Protein AF-A0A4Y7TBS7-F1 (afdb_monomer_lite)

Foldseek 3Di:
DDPPPDPPPQDAQAEFADDPVLLVVVLVVLVVVLVVVVPPPPPDQQDQDADQWKWAWAQDPVRHIDIDIDGLVPDDLCSLQGQWIWHWHDDDQLDQAKIKIFIHGRSYTQFIEIEHNVNSNVQRPPPDDDDDHFGPSPNYPSVSSVNRSVSNVVSFYKYKDKDFAQDDDVDPPPPDDGRFIWIWIWTPDPVTDTDDTPPGTRDPDDDD

Organism: Coprinellus micaceus (NCBI:txid71717)

pLDDT: mean 72.1, std 17.64, range [32.09, 93.56]

Structure (mmCIF, N/CA/C/O backbone):
data_AF-A0A4Y7TBS7-F1
#
_entry.id   AF-A0A4Y7TBS7-F1
#
loop_
_atom_site.group_PDB
_atom_site.id
_atom_site.type_symbol
_atom_site.label_atom_id
_atom_site.label_alt_id
_atom_site.label_comp_id
_atom_site.label_asym_id
_atom_site.label_entity_id
_atom_site.label_seq_id
_atom_site.pdbx_PDB_ins_code
_atom_site.Cartn_x
_atom_site.Cartn_y
_atom_site.Cartn_z
_atom_site.occupancy
_atom_site.B_iso_or_equiv
_atom_site.auth_seq_id
_atom_site.auth_comp_id
_atom_site.auth_asym_id
_atom_site.auth_atom_id
_atom_site.pdbx_PDB_model_num
ATOM 1 N N . MET A 1 1 ? -25.725 -29.392 25.649 1.00 38.88 1 MET A N 1
ATOM 2 C CA . MET A 1 1 ? -26.343 -28.606 24.562 1.00 38.88 1 MET A CA 1
ATOM 3 C C . MET A 1 1 ? -25.373 -27.496 24.211 1.00 38.88 1 MET A C 1
ATOM 5 O O . MET A 1 1 ? -25.221 -26.578 25.002 1.00 38.88 1 MET A O 1
ATOM 9 N N . SER A 1 2 ? -24.635 -27.645 23.113 1.00 36.56 2 SER A N 1
ATOM 10 C CA . SER A 1 2 ? -23.663 -26.644 22.667 1.00 36.56 2 SER A CA 1
ATOM 11 C C . SER A 1 2 ? -24.407 -25.574 21.877 1.00 36.56 2 SER A C 1
ATOM 13 O O . SER A 1 2 ? -24.962 -25.862 20.818 1.00 36.56 2 SER A O 1
ATOM 15 N N . THR A 1 3 ? -24.474 -24.361 22.414 1.00 36.25 3 THR A N 1
ATOM 16 C CA . THR A 1 3 ? -24.991 -23.186 21.715 1.00 36.25 3 THR A CA 1
ATOM 17 C C . THR A 1 3 ? -24.059 -22.876 20.549 1.00 36.25 3 THR A C 1
ATOM 19 O O . THR A 1 3 ? -22.931 -22.428 20.736 1.00 36.25 3 THR A O 1
ATOM 22 N N . ILE A 1 4 ? -24.521 -23.160 19.331 1.00 41.84 4 ILE A N 1
ATOM 23 C CA . ILE A 1 4 ? -23.871 -22.702 18.105 1.00 41.84 4 ILE A CA 1
ATOM 24 C C . ILE A 1 4 ? -24.007 -21.180 18.112 1.00 41.84 4 ILE A C 1
ATOM 26 O O . ILE A 1 4 ? -25.114 -20.659 17.972 1.00 41.84 4 ILE A O 1
ATOM 30 N N . ALA A 1 5 ? -22.901 -20.474 18.351 1.00 39.84 5 ALA A N 1
ATOM 31 C CA . ALA A 1 5 ? -22.857 -19.025 18.232 1.00 39.84 5 ALA A CA 1
ATOM 32 C C . ALA A 1 5 ? -23.313 -18.654 16.815 1.00 39.84 5 ALA A C 1
ATOM 34 O O . ALA A 1 5 ? -22.707 -19.082 15.831 1.00 39.84 5 ALA A O 1
ATOM 35 N N . GLN A 1 6 ? -24.420 -17.917 16.709 1.00 35.97 6 GLN A N 1
ATOM 36 C CA . GLN A 1 6 ? -24.855 -17.376 15.428 1.00 35.97 6 GLN A CA 1
ATOM 37 C C . GLN A 1 6 ? -23.734 -16.477 14.888 1.00 35.97 6 GLN A C 1
ATOM 39 O O . GLN A 1 6 ? -23.228 -15.643 15.646 1.00 35.97 6 GLN A O 1
ATOM 44 N N . PRO A 1 7 ? -23.319 -16.631 13.617 1.00 45.12 7 PRO A N 1
ATOM 45 C CA . PRO A 1 7 ? -22.363 -15.713 13.018 1.00 45.12 7 PRO A CA 1
ATOM 46 C C . PRO A 1 7 ? -22.951 -14.303 13.099 1.00 45.12 7 PRO A C 1
ATOM 48 O O . PRO A 1 7 ? -24.068 -14.065 12.635 1.00 45.12 7 PRO A O 1
ATOM 51 N N . GLN A 1 8 ? -22.226 -13.391 13.752 1.00 47.31 8 GLN A N 1
ATOM 52 C CA . GLN A 1 8 ? -22.635 -11.994 13.845 1.00 47.31 8 GLN A CA 1
ATOM 53 C C . GLN A 1 8 ? -22.848 -11.430 12.432 1.00 47.31 8 GLN A C 1
ATOM 55 O O . GLN A 1 8 ? -22.081 -11.764 11.523 1.00 47.31 8 GLN A O 1
ATOM 60 N N . PRO A 1 9 ? -23.875 -10.587 12.225 1.00 43.34 9 PRO A N 1
ATOM 61 C CA . PRO A 1 9 ? -24.092 -9.941 10.942 1.00 43.34 9 PRO A CA 1
ATOM 62 C C . PRO A 1 9 ? -22.843 -9.137 10.574 1.00 43.34 9 PRO A C 1
ATOM 64 O O . PRO A 1 9 ? -22.436 -8.231 11.298 1.00 43.34 9 PRO A O 1
ATOM 67 N N . THR A 1 10 ? -22.213 -9.490 9.455 1.00 57.09 10 THR A N 1
ATOM 68 C CA . THR A 1 10 ? -21.084 -8.741 8.908 1.00 57.09 10 THR A CA 1
ATOM 69 C C . THR A 1 10 ? -21.582 -7.363 8.500 1.00 57.09 10 THR A C 1
ATOM 71 O O . THR A 1 10 ? -22.351 -7.248 7.541 1.00 57.09 10 THR A O 1
ATOM 74 N N . THR A 1 11 ? -21.164 -6.326 9.225 1.00 58.59 11 THR A N 1
ATOM 75 C CA . THR A 1 11 ? -21.363 -4.933 8.821 1.00 58.59 11 THR A CA 1
ATOM 76 C C . THR A 1 11 ? -20.915 -4.776 7.363 1.00 58.59 11 THR A C 1
ATOM 78 O O . THR A 1 11 ? -19.830 -5.253 7.013 1.00 58.59 11 THR A O 1
ATOM 81 N N . PRO A 1 12 ? -21.731 -4.173 6.481 1.00 63.41 12 PRO A N 1
ATOM 82 C CA . PRO A 1 12 ? -21.333 -3.978 5.095 1.00 63.41 12 PRO A CA 1
ATOM 83 C C . PRO A 1 12 ? -20.085 -3.095 5.042 1.00 63.41 12 PRO A C 1
ATOM 85 O O . PRO A 1 12 ? -20.053 -2.023 5.643 1.00 63.41 12 PRO A O 1
ATOM 88 N N . ILE A 1 13 ? -19.065 -3.547 4.310 1.00 68.94 13 ILE A N 1
ATOM 89 C CA . ILE A 1 13 ? -17.829 -2.786 4.123 1.00 68.94 13 ILE A CA 1
ATOM 90 C C . ILE A 1 13 ? -18.142 -1.562 3.262 1.00 68.94 13 ILE A C 1
ATOM 92 O O . ILE A 1 13 ? -18.526 -1.695 2.098 1.00 68.94 13 ILE A O 1
ATOM 96 N N . VAL A 1 14 ? -17.953 -0.368 3.821 1.00 80.44 14 VAL A N 1
ATOM 97 C CA . VAL A 1 14 ? -18.166 0.899 3.108 1.00 80.44 14 VAL A CA 1
ATOM 98 C C . VAL A 1 14 ? -16.820 1.482 2.692 1.00 80.44 14 VAL A C 1
ATOM 100 O O . VAL A 1 14 ? -15.924 1.637 3.518 1.00 80.44 14 VAL A O 1
ATOM 103 N N . GLN A 1 15 ? -16.678 1.837 1.414 1.00 84.75 15 GLN A N 1
ATOM 104 C CA . GLN A 1 15 ? -15.486 2.507 0.889 1.00 84.75 15 GLN A CA 1
ATOM 105 C C . GLN A 1 15 ? -15.769 3.997 0.712 1.00 84.75 15 GLN A C 1
ATOM 107 O O . GLN A 1 15 ? -16.497 4.383 -0.202 1.00 84.75 15 GLN A O 1
ATOM 112 N N . ARG A 1 16 ? -15.222 4.828 1.598 1.00 85.75 16 ARG A N 1
ATOM 113 C CA . ARG A 1 16 ? -15.331 6.293 1.539 1.00 85.75 16 ARG A CA 1
ATOM 114 C C . ARG A 1 16 ? -14.294 6.938 2.466 1.00 85.75 16 ARG A C 1
ATOM 116 O O . ARG A 1 16 ? -13.897 6.293 3.438 1.00 85.75 16 ARG A O 1
ATOM 123 N N . PRO A 1 17 ? -13.911 8.204 2.233 1.00 86.50 17 PRO A N 1
ATOM 124 C CA . PRO A 1 17 ? -13.039 8.930 3.152 1.00 86.50 17 PRO A CA 1
ATOM 125 C C . PRO A 1 17 ? -13.570 8.896 4.590 1.00 86.50 17 PRO A C 1
ATOM 127 O O . PRO A 1 17 ? -14.785 8.911 4.810 1.00 86.50 17 PRO A O 1
ATOM 130 N N . PHE A 1 18 ? -12.662 8.835 5.561 1.00 90.75 18 PHE A N 1
ATOM 131 C CA . PHE A 1 18 ? -13.015 8.937 6.976 1.00 90.75 18 PHE A CA 1
ATOM 132 C C . PHE A 1 18 ? -13.570 10.325 7.300 1.00 90.75 18 PHE A C 1
ATOM 134 O O . PHE A 1 18 ? -13.194 11.317 6.669 1.00 90.75 18 PHE A O 1
ATOM 141 N N . ASP A 1 19 ? -14.473 10.398 8.279 1.00 90.06 19 ASP A N 1
ATOM 142 C CA . ASP A 1 19 ? -14.888 11.694 8.812 1.00 90.06 19 ASP A CA 1
ATOM 143 C C . ASP A 1 19 ? -13.738 12.370 9.580 1.00 90.06 19 ASP A C 1
ATOM 145 O O . ASP A 1 19 ? -12.696 11.768 9.836 1.00 90.06 19 ASP A O 1
ATOM 149 N N . GLN A 1 20 ? -13.904 13.646 9.934 1.00 87.25 20 GLN A N 1
ATOM 150 C CA . GLN A 1 20 ? -12.834 14.428 10.555 1.00 87.25 20 GLN A CA 1
ATOM 151 C C . GLN A 1 20 ? -12.354 13.845 11.896 1.00 87.25 20 GLN A C 1
ATOM 153 O O . GLN A 1 20 ? -11.156 13.903 12.172 1.00 87.25 20 GLN A O 1
ATOM 158 N N . GLY A 1 21 ? -13.261 13.290 12.708 1.00 83.88 21 GLY A N 1
ATOM 159 C CA . GLY A 1 21 ? -12.927 12.730 14.019 1.00 83.88 21 GLY A CA 1
ATOM 160 C C . GLY A 1 21 ? -12.191 11.399 13.896 1.00 83.88 21 GLY A C 1
ATOM 161 O O . GLY A 1 21 ? -11.150 11.207 14.517 1.00 83.88 21 GLY A O 1
ATOM 162 N N . GLN A 1 22 ? -12.684 10.516 13.026 1.00 86.62 22 GLN A N 1
ATOM 163 C CA . GLN A 1 22 ? -12.032 9.249 12.695 1.00 86.62 22 GLN A CA 1
ATOM 164 C C . GLN A 1 22 ? -10.656 9.478 12.073 1.00 86.62 22 GLN A C 1
ATOM 166 O O . GLN A 1 22 ? -9.683 8.836 12.454 1.00 86.62 22 GLN A O 1
ATOM 171 N N . ARG A 1 23 ? -10.560 10.417 11.126 1.00 91.19 23 ARG A N 1
ATOM 172 C CA . ARG A 1 23 ? -9.323 10.692 10.395 1.00 91.19 23 ARG A CA 1
ATOM 173 C C . ARG A 1 23 ? -8.187 11.074 11.337 1.00 91.19 23 ARG A C 1
ATOM 175 O O . ARG A 1 23 ? -7.102 10.538 11.175 1.00 91.19 23 ARG A O 1
ATOM 182 N N . GLN A 1 24 ? -8.427 11.962 12.303 1.00 89.62 24 GLN A N 1
ATOM 183 C CA . GLN A 1 24 ? -7.375 12.413 13.216 1.00 89.62 24 GLN A CA 1
ATOM 184 C C . GLN A 1 24 ? -6.800 11.251 14.040 1.00 89.62 24 GLN A C 1
ATOM 186 O O . GLN A 1 24 ? -5.595 11.029 14.013 1.00 89.62 24 GLN A O 1
ATOM 191 N N . ALA A 1 25 ? -7.665 10.455 14.676 1.00 86.06 25 ALA A N 1
ATOM 192 C CA . ALA A 1 25 ? -7.242 9.304 15.475 1.00 86.06 25 ALA A CA 1
ATOM 193 C C . ALA A 1 25 ? -6.497 8.244 14.639 1.00 86.06 25 ALA A C 1
ATOM 195 O O . ALA A 1 25 ? -5.521 7.643 15.088 1.00 86.06 25 ALA A O 1
ATOM 196 N N . ILE A 1 26 ? -6.941 8.023 13.397 1.00 91.56 26 ILE A N 1
ATOM 197 C CA . ILE A 1 26 ? -6.297 7.084 12.473 1.00 91.56 26 ILE A CA 1
ATOM 198 C C . ILE A 1 26 ? -4.913 7.586 12.056 1.00 91.56 26 ILE A C 1
ATOM 200 O O . ILE A 1 26 ? -3.982 6.787 12.017 1.00 91.56 26 ILE A O 1
ATOM 204 N N . LEU A 1 27 ? -4.765 8.878 11.747 1.00 92.19 27 LEU A N 1
ATOM 205 C CA . LEU A 1 27 ? -3.473 9.459 11.373 1.00 92.19 27 LEU A CA 1
ATOM 206 C C . LEU A 1 27 ? -2.470 9.364 12.526 1.00 92.19 27 LEU A C 1
ATOM 208 O O . LEU A 1 27 ? -1.369 8.874 12.306 1.00 92.19 27 LEU A O 1
ATOM 212 N N . GLU A 1 28 ? -2.884 9.706 13.749 1.00 89.56 28 GLU A N 1
ATOM 213 C CA . GLU A 1 28 ? -2.055 9.562 14.956 1.00 89.56 28 GLU A CA 1
ATOM 214 C C . GLU A 1 28 ? -1.598 8.109 15.156 1.00 89.56 28 GLU A C 1
ATOM 216 O O . GLU A 1 28 ? -0.420 7.842 15.391 1.00 89.56 28 GLU A O 1
ATOM 221 N N . THR A 1 29 ? -2.509 7.149 14.973 1.00 87.69 29 THR A N 1
ATOM 222 C CA . THR A 1 29 ? -2.173 5.723 15.087 1.00 87.69 29 THR A CA 1
ATOM 223 C C . THR A 1 29 ? -1.212 5.271 13.980 1.00 87.69 29 THR A C 1
ATOM 225 O O . THR A 1 29 ? -0.295 4.491 14.231 1.00 87.69 29 THR A O 1
ATOM 228 N N . LEU A 1 30 ? -1.401 5.732 12.739 1.00 89.12 30 LEU A N 1
ATOM 229 C CA . LEU A 1 30 ? -0.513 5.403 11.619 1.00 89.12 30 LEU A CA 1
ATOM 230 C C . LEU A 1 30 ? 0.883 6.016 11.795 1.00 89.12 30 LEU A C 1
ATOM 232 O O . LEU A 1 30 ? 1.865 5.360 11.456 1.00 89.12 30 LEU A O 1
ATOM 236 N N . GLU A 1 31 ? 0.975 7.228 12.339 1.00 89.25 31 GLU A N 1
ATOM 237 C CA . GLU A 1 31 ? 2.240 7.883 12.679 1.00 89.25 31 GLU A CA 1
ATOM 238 C C . GLU A 1 31 ? 2.977 7.118 13.788 1.00 89.25 31 GLU A C 1
ATOM 240 O O . GLU A 1 31 ? 4.163 6.817 13.652 1.00 89.25 31 GLU A O 1
ATOM 245 N N . GLU A 1 32 ? 2.271 6.697 14.841 1.00 85.44 32 GLU A N 1
ATOM 246 C CA . GLU A 1 32 ? 2.850 5.853 15.891 1.00 85.44 32 GLU A CA 1
ATOM 247 C C . GLU A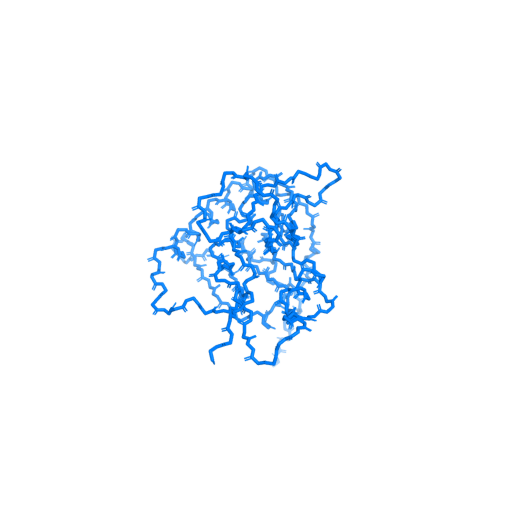 1 32 ? 3.355 4.510 15.336 1.00 85.44 32 GLU A C 1
ATOM 249 O O . GLU A 1 32 ? 4.468 4.080 15.650 1.00 85.44 32 GLU A O 1
ATOM 254 N N . LEU A 1 33 ? 2.572 3.854 14.472 1.00 82.50 33 LEU A N 1
ATOM 255 C CA . LEU A 1 33 ? 2.981 2.615 13.804 1.00 82.50 33 LEU A CA 1
ATOM 256 C C . LEU A 1 33 ? 4.224 2.817 12.934 1.00 82.50 33 LEU A C 1
ATOM 258 O O . LEU A 1 33 ? 5.137 1.992 12.983 1.00 82.50 33 LEU A O 1
ATOM 262 N N . HIS A 1 34 ? 4.267 3.899 12.155 1.00 84.38 34 HIS A N 1
ATOM 263 C CA . HIS A 1 34 ? 5.423 4.253 11.337 1.00 84.38 34 HIS A CA 1
ATOM 264 C C . HIS A 1 34 ? 6.676 4.422 12.207 1.00 84.38 34 HIS A C 1
ATOM 266 O O . HIS A 1 34 ? 7.697 3.791 11.938 1.00 84.38 34 HIS A O 1
ATOM 272 N N . ASN A 1 35 ? 6.577 5.185 13.298 1.00 83.12 35 ASN A N 1
ATOM 273 C CA . ASN A 1 35 ? 7.689 5.411 14.221 1.00 83.12 35 ASN A CA 1
ATOM 274 C C . ASN A 1 35 ? 8.184 4.103 14.854 1.00 83.12 35 ASN A C 1
ATOM 276 O O . ASN A 1 35 ? 9.383 3.834 14.840 1.00 83.12 35 ASN A O 1
ATOM 280 N N . ARG A 1 36 ? 7.277 3.229 15.315 1.00 77.81 36 ARG A N 1
ATOM 281 C CA . ARG A 1 36 ? 7.641 1.913 15.876 1.00 77.81 36 ARG A CA 1
ATOM 282 C C . ARG A 1 36 ? 8.369 1.019 14.863 1.00 77.81 36 ARG A C 1
ATOM 284 O O . ARG A 1 36 ? 9.314 0.319 15.234 1.00 77.81 36 ARG A O 1
ATOM 291 N N . LEU A 1 37 ? 7.946 1.021 13.596 1.00 74.19 37 LEU A N 1
ATOM 292 C CA . LEU A 1 37 ? 8.626 0.262 12.538 1.00 74.19 37 LEU A CA 1
ATOM 293 C C . LEU A 1 37 ? 10.006 0.841 12.205 1.00 74.19 37 LEU A C 1
ATOM 295 O O . LEU A 1 37 ? 10.929 0.072 11.952 1.00 74.19 37 LEU A O 1
ATOM 299 N N . CYS A 1 38 ? 10.161 2.165 12.254 1.00 73.12 38 CYS A N 1
ATOM 300 C CA . CYS A 1 38 ? 11.447 2.841 12.073 1.00 73.12 38 CYS A CA 1
ATOM 301 C C . CYS A 1 38 ? 12.422 2.594 13.237 1.00 73.12 38 CYS A C 1
ATOM 303 O O . CYS A 1 38 ? 13.621 2.438 13.013 1.00 73.12 38 CYS A O 1
ATOM 305 N N . GLU A 1 39 ? 11.925 2.558 14.477 1.00 69.31 39 GLU A N 1
ATOM 306 C CA . GLU A 1 39 ? 12.731 2.361 15.691 1.00 69.31 39 GLU A CA 1
ATOM 307 C C . GLU A 1 39 ? 13.167 0.911 15.899 1.00 69.31 39 GLU A C 1
ATOM 309 O O . GLU A 1 39 ? 14.209 0.662 16.508 1.00 69.31 39 GLU A O 1
ATOM 314 N N . THR A 1 40 ? 12.393 -0.054 15.399 1.00 60.12 40 THR A N 1
ATOM 315 C CA . THR A 1 40 ? 12.752 -1.470 15.479 1.00 60.12 40 THR A CA 1
ATOM 316 C C . THR A 1 40 ? 13.859 -1.740 14.458 1.00 60.12 40 THR A C 1
ATOM 318 O O . THR A 1 40 ? 13.571 -1.820 13.263 1.00 60.12 40 THR A O 1
ATOM 321 N N . PRO A 1 41 ? 15.134 -1.916 14.862 1.00 48.34 41 PRO A N 1
ATOM 322 C CA . PRO A 1 41 ? 16.200 -2.141 13.906 1.00 48.34 41 PRO A CA 1
ATOM 323 C C . PRO A 1 41 ? 15.970 -3.523 13.308 1.00 48.34 41 PRO A C 1
ATOM 325 O O . PRO A 1 41 ? 16.192 -4.545 13.965 1.00 48.34 41 PRO A O 1
ATOM 328 N N . THR A 1 42 ? 15.508 -3.582 12.063 1.00 47.50 42 THR A N 1
ATOM 329 C CA . THR A 1 42 ? 15.451 -4.829 11.307 1.00 47.50 42 THR A CA 1
ATOM 330 C C . THR A 1 42 ? 16.881 -5.347 11.148 1.00 47.50 42 THR A C 1
ATOM 332 O O . THR A 1 42 ? 17.596 -4.991 10.219 1.00 47.50 42 THR A O 1
ATOM 335 N N . GLN A 1 43 ? 17.324 -6.212 12.067 1.00 38.19 43 GLN A N 1
ATOM 336 C CA . GLN A 1 43 ? 18.622 -6.903 12.005 1.00 38.19 43 GLN A CA 1
ATOM 337 C C . GLN A 1 43 ? 18.754 -7.838 10.795 1.00 38.19 43 GLN A C 1
ATOM 339 O O . GLN A 1 43 ? 19.812 -8.419 10.565 1.00 38.19 43 GLN A O 1
ATOM 344 N N . SER A 1 44 ? 17.705 -8.008 9.995 1.00 36.19 44 SER A N 1
ATOM 345 C CA . SER A 1 44 ? 17.817 -8.689 8.720 1.00 36.19 44 SER A CA 1
ATOM 346 C C . SER A 1 44 ? 17.962 -7.672 7.606 1.00 36.19 44 SER A C 1
ATOM 348 O O . SER A 1 44 ? 17.068 -6.854 7.403 1.00 36.19 44 SER A O 1
ATOM 350 N N . THR A 1 45 ? 19.046 -7.817 6.848 1.00 37.72 45 THR A N 1
ATOM 351 C CA . THR A 1 45 ? 19.159 -7.475 5.424 1.00 37.72 45 THR A CA 1
ATOM 352 C C . THR A 1 45 ? 17.773 -7.340 4.783 1.00 37.72 45 THR A C 1
ATOM 354 O O . THR A 1 45 ? 16.999 -8.288 4.959 1.00 37.72 45 THR A O 1
ATOM 357 N N . PRO A 1 46 ? 17.442 -6.242 4.070 1.00 39.25 46 PRO A N 1
ATOM 358 C CA . PRO A 1 46 ? 16.111 -6.021 3.504 1.00 39.25 46 PRO A CA 1
ATOM 359 C C . PRO A 1 46 ? 15.619 -7.300 2.826 1.00 39.25 46 PRO A C 1
ATOM 361 O O . PRO A 1 46 ? 16.149 -7.750 1.802 1.00 39.25 46 PRO A O 1
ATOM 364 N N . LYS A 1 47 ? 14.673 -7.985 3.478 1.00 40.78 47 LYS A N 1
ATOM 365 C CA . LYS A 1 47 ? 14.150 -9.248 2.969 1.00 40.78 47 LYS A CA 1
ATOM 366 C C . LYS A 1 47 ? 13.200 -8.868 1.851 1.00 40.78 47 LYS A C 1
ATOM 368 O O . LYS A 1 47 ? 12.091 -8.438 2.120 1.00 40.78 47 LYS A O 1
ATOM 373 N N . LYS A 1 48 ? 13.677 -9.040 0.617 1.00 45.47 48 LYS A N 1
ATOM 374 C CA . LYS A 1 48 ? 13.015 -8.853 -0.688 1.00 45.47 48 LYS A CA 1
ATOM 375 C C . LYS A 1 48 ? 11.588 -9.422 -0.785 1.00 45.47 48 LYS A C 1
ATOM 377 O O . LYS A 1 48 ? 11.371 -10.404 -1.498 1.00 45.47 48 LYS A O 1
ATOM 382 N N . ARG A 1 49 ? 10.610 -8.885 -0.059 1.00 48.44 49 ARG A N 1
ATOM 383 C CA . ARG A 1 49 ? 9.211 -9.321 -0.108 1.00 48.44 49 ARG A CA 1
ATOM 384 C C . ARG A 1 49 ? 8.316 -8.140 0.224 1.00 48.44 49 ARG A C 1
ATOM 386 O O . ARG A 1 49 ? 8.544 -7.457 1.210 1.00 48.44 49 ARG A O 1
ATOM 393 N N . PHE A 1 50 ? 7.271 -7.966 -0.582 1.00 56.69 50 PHE A N 1
ATOM 394 C CA . PHE A 1 50 ? 6.126 -7.153 -0.188 1.00 56.69 50 PHE A CA 1
ATOM 395 C C . PHE A 1 50 ? 5.640 -7.574 1.209 1.00 56.69 50 PHE A C 1
ATOM 397 O O . PHE A 1 50 ? 5.725 -8.774 1.517 1.00 56.69 50 PHE A O 1
ATOM 404 N N . PRO A 1 51 ? 5.090 -6.639 2.007 1.00 61.56 51 PRO A N 1
ATOM 405 C CA . PRO A 1 51 ? 4.548 -6.930 3.329 1.00 61.56 51 PRO A CA 1
ATOM 406 C C . PRO A 1 51 ? 3.727 -8.222 3.314 1.00 61.56 51 PRO A C 1
ATOM 408 O O . PRO A 1 51 ? 2.789 -8.385 2.521 1.00 61.56 51 PRO A O 1
ATOM 411 N N . SER A 1 52 ? 4.120 -9.178 4.155 1.00 64.88 52 SER A N 1
ATOM 412 C CA . SER A 1 52 ? 3.536 -10.531 4.180 1.00 64.88 52 SER A CA 1
ATOM 413 C C . SER A 1 52 ? 2.564 -10.746 5.338 1.00 64.88 52 SER A C 1
ATOM 415 O O . SER A 1 52 ? 2.142 -11.875 5.606 1.00 64.88 52 SER A O 1
ATOM 417 N N . TYR A 1 53 ? 2.171 -9.659 5.995 1.00 70.12 53 TYR A N 1
ATOM 418 C CA . TYR A 1 53 ? 1.312 -9.666 7.164 1.00 70.12 53 TYR A CA 1
ATOM 419 C C . TYR A 1 53 ? 0.241 -8.572 7.091 1.00 70.12 53 TYR A C 1
ATOM 421 O O . TYR A 1 53 ? 0.343 -7.617 6.323 1.00 70.12 53 TYR A O 1
ATOM 429 N N . ASN A 1 54 ? -0.804 -8.754 7.890 1.00 82.12 54 ASN A N 1
ATOM 430 C CA . ASN A 1 54 ? -1.791 -7.740 8.225 1.00 82.12 54 ASN A CA 1
ATOM 431 C C . ASN A 1 54 ? -1.512 -7.238 9.644 1.00 82.12 54 ASN A C 1
ATOM 433 O O . ASN A 1 54 ? -1.105 -8.030 10.496 1.00 82.12 54 ASN A O 1
ATOM 437 N N . LEU A 1 55 ? -1.774 -5.961 9.895 1.00 84.31 55 LEU A N 1
ATOM 438 C CA . LEU A 1 55 ? -1.711 -5.331 11.207 1.00 84.31 55 LEU A CA 1
ATOM 439 C C . LEU A 1 55 ? -3.122 -5.036 11.715 1.00 84.31 55 LEU A C 1
ATOM 441 O O . LEU A 1 55 ? -3.978 -4.553 10.972 1.00 84.31 55 LEU A O 1
ATOM 445 N N . PHE A 1 56 ? -3.326 -5.299 12.996 1.00 86.00 56 PHE A N 1
ATOM 446 C CA . PHE A 1 56 ? -4.542 -5.013 13.741 1.00 86.00 56 PHE A CA 1
ATOM 447 C C . PHE A 1 56 ? -4.145 -4.137 14.911 1.00 86.00 56 PHE A C 1
ATOM 449 O O . PHE A 1 56 ? -3.195 -4.468 15.620 1.00 86.00 56 PHE A O 1
ATOM 456 N N . VAL A 1 57 ? -4.873 -3.051 15.117 1.00 84.94 57 VAL A N 1
ATOM 457 C CA . VAL A 1 57 ? -4.748 -2.242 16.322 1.00 84.94 57 VAL A CA 1
ATOM 458 C C . VAL A 1 57 ? -6.061 -2.312 17.067 1.00 84.94 57 VAL A C 1
ATOM 460 O O . VAL A 1 57 ? -7.131 -2.087 16.495 1.00 84.94 57 VAL A O 1
ATOM 463 N N . GLU A 1 58 ? -5.964 -2.650 18.341 1.00 84.44 58 GLU A N 1
ATOM 464 C CA . GLU A 1 58 ? -7.084 -2.723 19.266 1.00 84.44 58 GLU A CA 1
ATOM 465 C C . GLU A 1 58 ? -6.713 -2.025 20.576 1.00 84.44 58 GLU A C 1
ATOM 467 O O . GLU A 1 58 ? -5.528 -1.894 20.888 1.00 84.44 58 GLU A O 1
ATOM 472 N N . PRO A 1 59 ? -7.703 -1.550 21.347 1.00 78.94 59 PRO A N 1
ATOM 473 C CA . PRO A 1 59 ? -7.426 -1.002 22.660 1.00 78.94 59 PRO A CA 1
ATOM 474 C C . PRO A 1 59 ? -6.958 -2.116 23.599 1.00 78.94 59 PRO A C 1
ATOM 476 O O . PRO A 1 59 ? -7.576 -3.182 23.670 1.00 78.94 59 PRO A O 1
ATOM 479 N N . ASP A 1 60 ? -5.882 -1.863 24.335 1.00 82.88 60 ASP A N 1
ATOM 480 C CA . ASP A 1 60 ? -5.435 -2.753 25.400 1.00 82.88 60 ASP A CA 1
ATOM 481 C C . ASP A 1 60 ? -6.275 -2.565 26.683 1.00 82.88 60 ASP A C 1
ATOM 483 O O . ASP A 1 60 ? -7.111 -1.665 26.806 1.00 82.88 60 ASP A O 1
ATOM 487 N N . ALA A 1 61 ? -6.054 -3.432 27.674 1.00 79.44 61 ALA A N 1
ATOM 488 C CA . ALA A 1 61 ? -6.780 -3.389 28.946 1.00 79.44 61 ALA A CA 1
ATOM 489 C C . ALA A 1 61 ? -6.479 -2.141 29.808 1.00 79.44 61 ALA A C 1
ATOM 491 O O . ALA A 1 61 ? -7.219 -1.864 30.751 1.00 79.44 61 ALA A O 1
ATOM 492 N N . ALA A 1 62 ? -5.403 -1.409 29.512 1.00 80.38 62 ALA A N 1
ATOM 493 C CA . ALA A 1 62 ? -4.983 -0.190 30.196 1.00 80.38 62 ALA A CA 1
ATOM 494 C C . ALA A 1 62 ? -5.427 1.094 29.461 1.00 80.38 62 ALA A C 1
ATOM 496 O O . ALA A 1 62 ? -5.167 2.192 29.954 1.00 80.38 62 ALA A O 1
ATOM 497 N N . GLY A 1 63 ? -6.118 0.969 28.322 1.00 72.00 63 GLY A N 1
ATOM 498 C CA . GLY A 1 63 ? -6.544 2.093 27.485 1.00 72.00 63 GLY A CA 1
ATOM 499 C C . GLY A 1 63 ? -5.482 2.585 26.495 1.00 72.00 63 GLY A C 1
ATOM 500 O O . GLY A 1 63 ? -5.675 3.636 25.888 1.00 72.00 63 GLY A O 1
ATOM 501 N N . GLY A 1 64 ? -4.379 1.850 26.338 1.00 78.19 64 GLY A N 1
ATOM 502 C CA . GLY A 1 64 ? -3.392 2.027 25.275 1.00 78.19 64 GLY A CA 1
ATOM 503 C C . GLY A 1 64 ? -3.764 1.270 23.996 1.00 78.19 64 GLY A C 1
ATOM 504 O O . GLY A 1 64 ? -4.884 0.779 23.847 1.00 78.19 64 GLY A O 1
ATOM 505 N N . LEU A 1 65 ? -2.819 1.185 23.057 1.00 77.44 65 LEU A N 1
ATOM 506 C CA . LEU A 1 65 ? -2.986 0.503 21.771 1.00 77.44 65 LEU A CA 1
ATOM 507 C C . LEU A 1 65 ? -2.124 -0.765 21.713 1.00 77.44 65 LEU A C 1
ATOM 509 O O . LEU A 1 65 ? -0.891 -0.692 21.747 1.00 77.44 65 LEU A O 1
ATOM 513 N N . ASP A 1 66 ? -2.775 -1.919 21.558 1.00 83.44 66 ASP A N 1
ATOM 514 C CA . ASP A 1 66 ? -2.125 -3.191 21.247 1.00 83.44 66 ASP A CA 1
ATOM 515 C C . ASP A 1 66 ? -2.068 -3.392 19.729 1.00 83.44 66 ASP A C 1
ATOM 517 O O . ASP A 1 66 ? -3.085 -3.319 19.034 1.00 83.44 66 ASP A O 1
ATOM 521 N N . VAL A 1 67 ? -0.867 -3.654 19.209 1.00 82.06 67 VAL A N 1
ATOM 522 C CA . VAL A 1 67 ? -0.618 -3.857 17.777 1.00 82.06 67 VAL A CA 1
ATOM 523 C C . VAL A 1 67 ? -0.283 -5.320 17.544 1.00 82.06 67 VAL A C 1
ATOM 525 O O . VAL A 1 67 ? 0.770 -5.810 17.953 1.00 82.06 67 VAL A O 1
ATOM 528 N N . ARG A 1 68 ? -1.158 -6.018 16.823 1.00 81.94 68 ARG A N 1
ATOM 529 C CA . ARG A 1 68 ? -1.009 -7.440 16.509 1.00 81.94 68 ARG A CA 1
ATOM 530 C C . ARG A 1 68 ? -0.750 -7.625 15.022 1.00 81.94 68 ARG A C 1
ATOM 532 O O . ARG A 1 68 ? -1.416 -7.020 14.186 1.00 81.94 68 ARG A O 1
ATOM 539 N N . ALA A 1 69 ? 0.192 -8.498 14.681 1.00 79.88 69 ALA A N 1
ATOM 540 C CA . ALA A 1 69 ? 0.450 -8.906 13.304 1.00 79.88 69 ALA A CA 1
ATOM 541 C C . ALA A 1 69 ? -0.114 -10.310 13.045 1.00 79.88 69 ALA A C 1
ATOM 543 O O . ALA A 1 69 ? 0.026 -11.208 13.875 1.00 79.88 69 ALA A O 1
ATOM 544 N N . SER A 1 70 ? -0.711 -10.523 11.872 1.00 76.69 70 SER A N 1
ATOM 545 C CA . SER A 1 70 ? -1.098 -11.857 11.387 1.00 76.69 70 SER A CA 1
ATOM 546 C C . SER A 1 70 ? -0.547 -12.108 9.984 1.00 76.69 70 SER A C 1
ATOM 548 O O . SER A 1 70 ? -0.386 -11.151 9.230 1.00 76.69 70 SER A O 1
ATOM 550 N N . PRO A 1 71 ? -0.313 -13.360 9.569 1.00 74.00 71 PRO A N 1
ATOM 551 C CA . PRO A 1 71 ? 0.019 -13.676 8.184 1.00 74.00 71 PRO A CA 1
ATOM 552 C C . PRO A 1 71 ? -1.034 -13.172 7.179 1.00 74.00 71 PRO A C 1
ATOM 554 O O . PRO A 1 71 ? -2.237 -13.282 7.395 1.00 74.00 71 PRO A O 1
ATOM 557 N N . LYS A 1 72 ? -0.594 -12.713 6.003 1.00 71.88 72 LYS A N 1
ATOM 558 C CA . LYS A 1 72 ? -1.473 -12.194 4.934 1.00 71.88 72 LYS A CA 1
ATOM 559 C C . LYS A 1 72 ? -2.514 -13.201 4.420 1.00 71.88 72 LYS A C 1
ATOM 561 O O . LYS A 1 72 ? -3.577 -12.807 3.947 1.00 71.88 72 LYS A O 1
ATOM 566 N N . LYS A 1 73 ? -2.224 -14.503 4.527 1.00 69.25 73 LYS A N 1
ATOM 567 C CA . LYS A 1 73 ? -3.153 -15.593 4.173 1.00 69.25 73 LYS A CA 1
ATOM 568 C C . LYS A 1 73 ? -4.409 -15.634 5.054 1.00 69.25 73 LYS A C 1
ATOM 570 O O . LYS A 1 73 ? -5.401 -16.222 4.642 1.00 69.25 73 LYS A O 1
ATOM 575 N N . ASP A 1 74 ? -4.371 -14.974 6.209 1.00 64.50 74 ASP A N 1
ATOM 576 C CA . ASP A 1 74 ? -5.464 -14.928 7.176 1.00 64.50 74 ASP A CA 1
ATOM 577 C C . ASP A 1 74 ? -6.309 -13.646 7.021 1.00 64.50 74 ASP A C 1
ATOM 579 O O . ASP A 1 74 ? -7.021 -13.251 7.942 1.00 64.50 74 ASP A O 1
ATOM 583 N N . PHE A 1 75 ? -6.253 -12.978 5.856 1.00 66.94 75 PHE A N 1
ATOM 584 C CA . PHE A 1 75 ? -7.149 -11.861 5.548 1.00 66.94 75 PHE A CA 1
ATOM 585 C C . PHE A 1 75 ? -8.606 -12.340 5.577 1.00 66.94 75 PHE A C 1
ATOM 587 O O . PHE A 1 75 ? -9.057 -13.071 4.692 1.00 66.94 75 PHE A O 1
ATOM 594 N N . ARG A 1 76 ? -9.353 -11.900 6.589 1.00 67.19 76 ARG A N 1
ATOM 595 C CA . ARG A 1 76 ? -10.781 -12.173 6.739 1.00 67.19 76 ARG A CA 1
ATOM 596 C C . ARG A 1 76 ? -11.565 -10.869 6.647 1.00 67.19 76 ARG A C 1
ATOM 598 O O . ARG A 1 76 ? -11.107 -9.832 7.110 1.00 67.19 76 ARG A O 1
ATOM 605 N N . SER A 1 77 ? -12.760 -10.906 6.067 1.00 66.69 77 SER A N 1
ATOM 606 C CA . SER A 1 77 ? -13.603 -9.711 5.903 1.00 66.69 77 SER A CA 1
ATOM 607 C C . SER A 1 77 ? -14.029 -9.067 7.227 1.00 66.69 77 SER A C 1
ATOM 609 O O . SER A 1 77 ? -14.322 -7.878 7.259 1.00 66.69 77 SER A O 1
ATOM 611 N N . ASP A 1 78 ? -14.063 -9.833 8.318 1.00 70.81 78 ASP A N 1
ATOM 612 C CA . ASP A 1 78 ? -14.340 -9.329 9.664 1.00 70.81 78 ASP A CA 1
ATOM 613 C C . ASP A 1 78 ? -13.159 -8.566 10.281 1.00 70.81 78 ASP A C 1
ATOM 615 O O . ASP A 1 78 ? -13.388 -7.761 11.178 1.00 70.81 78 ASP A O 1
ATOM 619 N N . ALA A 1 79 ? -11.936 -8.715 9.754 1.00 75.44 79 ALA A N 1
ATOM 620 C CA . ALA A 1 79 ? -10.779 -7.898 10.136 1.00 75.44 79 ALA A CA 1
ATOM 621 C C . ALA A 1 79 ? -11.021 -6.401 9.902 1.00 75.44 79 ALA A C 1
ATOM 623 O O . ALA A 1 79 ? -10.499 -5.556 10.623 1.00 75.44 79 ALA A O 1
ATOM 624 N N . CYS A 1 80 ? -11.859 -6.059 8.920 1.00 77.56 80 CYS A N 1
ATOM 625 C CA . CYS A 1 80 ? -12.237 -4.675 8.671 1.00 77.56 80 CYS A CA 1
ATOM 626 C C . CYS A 1 80 ? -13.031 -4.056 9.831 1.00 77.56 80 CYS A C 1
ATOM 628 O O . CYS A 1 80 ? -13.120 -2.835 9.873 1.00 77.56 80 CYS A O 1
ATOM 630 N N . ASN A 1 81 ? -13.585 -4.855 10.753 1.00 81.12 81 ASN A N 1
ATOM 631 C CA . ASN A 1 81 ? -14.340 -4.381 11.918 1.00 81.12 81 ASN A CA 1
ATOM 632 C C . ASN A 1 81 ? -13.465 -4.057 13.138 1.00 81.12 81 ASN A C 1
ATOM 634 O O . ASN A 1 81 ? -14.008 -3.624 14.150 1.00 81.12 81 ASN A O 1
ATOM 638 N N . CYS A 1 82 ? -12.149 -4.264 13.068 1.00 81.19 82 CYS A N 1
ATOM 639 C CA . CYS A 1 82 ? -11.239 -3.836 14.128 1.00 81.19 82 CYS A CA 1
ATOM 640 C C . CYS A 1 82 ? -11.199 -2.305 14.239 1.00 81.19 82 CYS A C 1
ATOM 642 O O . CYS A 1 82 ? -11.541 -1.595 13.286 1.00 81.19 82 CYS A O 1
ATOM 644 N N . LEU A 1 83 ? -10.737 -1.814 15.395 1.00 84.69 83 LEU A N 1
ATOM 645 C CA . LEU A 1 83 ? -10.549 -0.382 15.629 1.00 84.69 83 LEU A CA 1
ATOM 646 C C . LEU A 1 83 ? -9.655 0.215 14.539 1.00 84.69 83 LEU A C 1
ATOM 648 O O . LEU A 1 83 ? -10.062 1.156 13.875 1.00 84.69 83 LEU A O 1
ATOM 652 N N . LEU A 1 84 ? -8.500 -0.389 14.266 1.00 88.06 84 LEU A N 1
ATOM 653 C CA . LEU A 1 84 ? -7.751 -0.119 13.043 1.00 88.06 84 LEU A CA 1
ATOM 654 C C . LEU A 1 84 ? -7.248 -1.427 12.447 1.00 88.06 84 LEU A C 1
ATOM 656 O O . LEU A 1 84 ? -6.752 -2.310 13.145 1.00 88.06 84 LEU A O 1
ATOM 660 N N . PHE A 1 85 ? -7.332 -1.530 11.132 1.00 89.38 85 PHE A N 1
ATOM 661 C CA . PHE A 1 85 ? -6.761 -2.618 10.365 1.00 89.38 85 PHE A CA 1
ATOM 662 C C . PHE A 1 85 ? -5.962 -2.054 9.196 1.00 89.38 85 PHE A C 1
ATOM 664 O O . PHE A 1 85 ? -6.471 -1.237 8.426 1.00 89.38 85 PHE A O 1
ATOM 671 N N . VAL A 1 86 ? -4.728 -2.530 9.037 1.00 88.94 86 VAL A N 1
ATOM 672 C CA . VAL A 1 86 ? -3.877 -2.248 7.879 1.00 88.94 86 VAL A CA 1
ATOM 673 C C . VAL A 1 86 ? -3.500 -3.571 7.236 1.00 88.94 86 VAL A C 1
ATOM 675 O O . VAL A 1 86 ? -2.829 -4.403 7.841 1.00 88.94 86 VAL A O 1
ATOM 678 N N . GLY A 1 87 ? -3.915 -3.790 5.996 1.00 86.88 87 GLY A N 1
ATOM 679 C CA . GLY A 1 87 ? -3.641 -5.064 5.340 1.00 86.88 87 GLY A CA 1
ATOM 680 C C . GLY A 1 87 ? -3.873 -5.040 3.847 1.00 86.88 87 GLY A C 1
ATOM 681 O O . GLY A 1 87 ? -4.272 -4.025 3.279 1.00 86.88 87 GLY A O 1
ATOM 682 N N . SER A 1 88 ? -3.605 -6.172 3.199 1.00 83.88 88 SER A N 1
ATOM 683 C CA . SER A 1 88 ? -3.778 -6.316 1.753 1.00 83.88 88 SER A CA 1
ATOM 684 C C . SER A 1 88 ? -4.394 -7.647 1.359 1.00 83.88 88 SER A C 1
ATOM 686 O O . SER A 1 88 ? -4.298 -8.641 2.076 1.00 83.88 88 SER A O 1
ATOM 688 N N . ASN A 1 89 ? -4.996 -7.683 0.172 1.00 78.75 89 ASN A N 1
ATOM 689 C CA . ASN A 1 89 ? -5.469 -8.930 -0.415 1.00 78.75 89 ASN A CA 1
ATOM 690 C C . ASN A 1 89 ? -4.293 -9.890 -0.708 1.00 78.75 89 ASN A C 1
ATOM 692 O O . ASN A 1 89 ? -3.244 -9.441 -1.186 1.00 78.75 89 ASN A O 1
ATOM 696 N N . PRO A 1 90 ? -4.447 -11.210 -0.470 1.00 71.81 90 PRO A N 1
ATOM 697 C CA . PRO A 1 90 ? -3.430 -12.208 -0.794 1.00 71.81 90 PRO A CA 1
ATOM 698 C C . PRO A 1 90 ? -3.216 -12.264 -2.311 1.00 71.81 90 PRO A C 1
ATOM 700 O O . PRO A 1 90 ? -4.086 -12.704 -3.062 1.00 71.81 90 PRO A O 1
ATOM 703 N N . VAL A 1 91 ? -2.059 -11.779 -2.761 1.00 73.38 91 VAL A N 1
ATOM 704 C CA . VAL A 1 91 ? -1.653 -11.744 -4.169 1.00 73.38 91 VAL A CA 1
ATOM 705 C C . VAL A 1 91 ? -0.174 -12.091 -4.241 1.00 73.38 91 VAL A C 1
ATOM 707 O O . VAL A 1 91 ? 0.634 -11.532 -3.497 1.00 73.38 91 VAL A O 1
ATOM 710 N N . GLU A 1 92 ? 0.160 -13.025 -5.125 1.0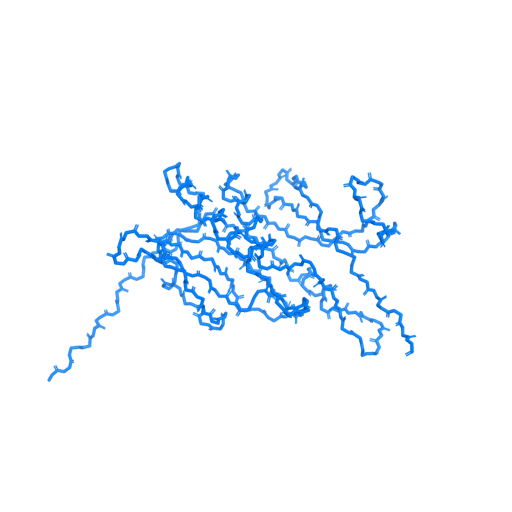0 66.31 92 GLU A N 1
ATOM 711 C CA . GLU A 1 92 ? 1.537 -13.406 -5.425 1.00 66.31 92 GLU A CA 1
ATOM 712 C C . GLU A 1 92 ? 2.164 -12.440 -6.437 1.00 66.31 92 GLU A C 1
ATOM 714 O O . GLU A 1 92 ? 1.483 -11.869 -7.295 1.00 66.31 92 GLU A O 1
ATOM 719 N N . LEU A 1 93 ? 3.485 -12.272 -6.357 1.00 66.25 93 LEU A N 1
ATOM 720 C CA . LEU A 1 93 ? 4.248 -11.565 -7.384 1.00 66.25 93 LEU A CA 1
ATOM 721 C C . LEU A 1 93 ? 4.049 -12.247 -8.744 1.00 66.25 93 LEU A C 1
ATOM 723 O O . LEU A 1 93 ? 4.155 -13.463 -8.847 1.00 66.25 93 LEU A O 1
ATOM 727 N N . GLY A 1 94 ? 3.765 -11.457 -9.781 1.00 64.06 94 GLY A N 1
ATOM 728 C CA . GLY A 1 94 ? 3.510 -11.966 -11.135 1.00 64.06 94 GLY A CA 1
ATOM 729 C C . GLY A 1 94 ? 2.055 -12.347 -11.408 1.00 64.06 94 GLY A C 1
ATOM 730 O O . GLY A 1 94 ? 1.730 -12.707 -12.535 1.00 64.06 94 GLY A O 1
ATOM 731 N N . SER A 1 95 ? 1.172 -12.209 -10.417 1.00 68.62 95 SER A N 1
ATOM 732 C CA . SER A 1 95 ? -0.267 -12.395 -10.593 1.00 68.62 95 SER A CA 1
ATOM 733 C C . SER A 1 95 ? -0.870 -11.408 -11.602 1.00 68.62 95 SER A C 1
ATOM 735 O O . SER A 1 95 ? -0.485 -10.240 -11.672 1.00 68.62 95 SER A O 1
ATOM 737 N N . ASP A 1 96 ? -1.904 -11.857 -12.318 1.00 81.00 96 ASP A N 1
ATOM 738 C CA . ASP A 1 96 ? -2.776 -11.002 -13.136 1.00 81.00 96 ASP A CA 1
ATOM 739 C C . ASP A 1 96 ? -3.746 -10.151 -12.298 1.00 81.00 96 ASP A C 1
ATOM 741 O O . ASP A 1 96 ? -4.552 -9.391 -12.839 1.00 81.00 96 ASP A O 1
ATOM 745 N N . ARG A 1 97 ? -3.691 -10.268 -10.968 1.00 80.56 97 ARG A N 1
ATOM 746 C CA . ARG A 1 97 ? -4.499 -9.478 -10.039 1.00 80.56 97 ARG A CA 1
ATOM 747 C C . ARG A 1 97 ? -3.700 -8.307 -9.489 1.00 80.56 97 ARG A C 1
ATOM 749 O O . ARG A 1 97 ? -2.523 -8.436 -9.172 1.00 80.56 97 ARG A O 1
ATOM 756 N N . SER A 1 98 ? -4.374 -7.177 -9.311 1.00 85.75 98 SER A N 1
ATOM 757 C CA . SER A 1 98 ? -3.827 -6.056 -8.552 1.00 85.75 98 SER A CA 1
ATOM 758 C C . SER A 1 98 ? -3.749 -6.404 -7.066 1.00 85.75 98 SER A C 1
ATOM 760 O O . SER A 1 98 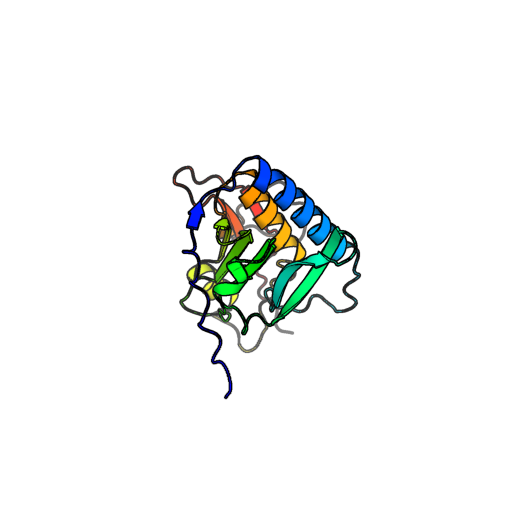? -4.640 -7.060 -6.515 1.00 85.75 98 SER A O 1
ATOM 762 N N . MET A 1 99 ? -2.706 -5.917 -6.406 1.00 86.25 99 MET A N 1
ATOM 763 C CA . MET A 1 99 ? -2.590 -5.938 -4.953 1.00 86.25 99 MET A CA 1
ATOM 764 C C . MET A 1 99 ? -3.032 -4.583 -4.410 1.00 86.25 99 MET A C 1
ATOM 766 O O . MET A 1 99 ? -2.681 -3.544 -4.954 1.00 86.25 99 MET A O 1
ATOM 770 N N . THR A 1 100 ? -3.818 -4.571 -3.347 1.00 88.38 100 THR A N 1
ATOM 771 C CA . THR A 1 100 ? -4.315 -3.353 -2.713 1.00 88.38 100 THR A CA 1
ATOM 772 C C . THR A 1 1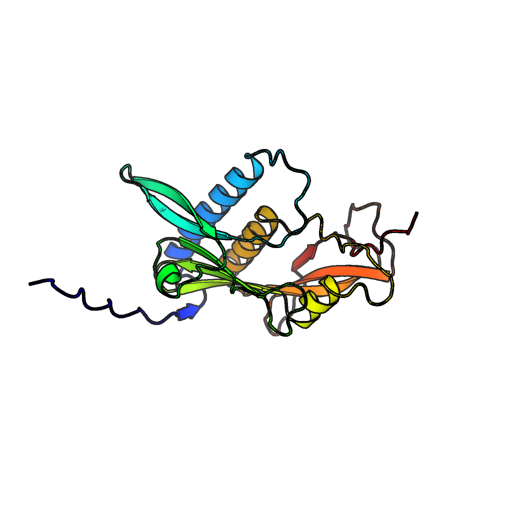00 ? -4.073 -3.450 -1.225 1.00 88.38 100 THR A C 1
ATOM 774 O O . THR A 1 100 ? -4.543 -4.389 -0.587 1.00 88.38 100 THR A O 1
ATOM 777 N N . PHE A 1 101 ? -3.362 -2.464 -0.693 1.00 90.38 101 PHE A N 1
ATOM 778 C CA . PHE A 1 101 ? -3.301 -2.194 0.732 1.00 90.38 101 PHE A CA 1
ATOM 779 C C . PHE A 1 101 ? -4.434 -1.249 1.109 1.00 90.38 101 PHE A C 1
ATOM 781 O O . PHE A 1 101 ? -4.777 -0.345 0.339 1.00 90.38 101 PHE A O 1
ATOM 788 N N . ALA A 1 102 ? -5.019 -1.463 2.278 1.00 91.31 102 ALA A N 1
ATOM 789 C CA . ALA A 1 102 ? -6.117 -0.663 2.778 1.00 91.31 102 ALA A CA 1
ATOM 790 C C . ALA A 1 102 ? -5.969 -0.390 4.272 1.00 91.31 102 ALA A C 1
ATOM 792 O O . ALA A 1 102 ? -5.471 -1.235 5.017 1.00 91.31 102 ALA A O 1
ATOM 793 N N . VAL A 1 103 ? -6.468 0.776 4.676 1.00 93.00 103 VAL A N 1
ATOM 794 C CA . VAL A 1 103 ? -6.731 1.137 6.067 1.00 93.00 103 VAL A CA 1
ATOM 795 C C . VAL A 1 103 ? -8.230 1.041 6.298 1.00 93.00 103 VAL A C 1
ATOM 797 O O . VAL A 1 103 ? -9.007 1.719 5.612 1.00 93.00 103 VAL A O 1
ATOM 800 N N . ALA A 1 104 ? -8.623 0.207 7.255 1.00 91.00 104 ALA A N 1
ATOM 801 C CA . ALA A 1 104 ? -9.997 0.076 7.707 1.00 91.00 104 ALA A CA 1
ATOM 802 C C . ALA A 1 104 ? -10.129 0.444 9.187 1.00 91.00 104 ALA A C 1
ATOM 804 O O . ALA A 1 104 ? -9.219 0.197 9.970 1.00 91.00 104 ALA A O 1
ATOM 805 N N . HIS A 1 105 ? -11.271 1.012 9.551 1.00 89.75 105 HIS A N 1
ATOM 806 C CA . HIS A 1 105 ? -11.637 1.349 10.922 1.00 89.75 105 HIS A CA 1
ATOM 807 C C . HIS A 1 105 ? -13.131 1.061 11.099 1.00 89.75 105 HIS A C 1
ATOM 809 O O . HIS A 1 105 ? -13.964 1.678 10.427 1.00 89.75 105 HIS A O 1
ATOM 815 N N . ASN A 1 106 ? -13.482 0.120 11.979 1.00 86.00 106 ASN A N 1
ATOM 816 C CA . ASN A 1 106 ? -14.863 -0.255 12.317 1.00 86.00 106 ASN A CA 1
ATOM 817 C C . ASN A 1 106 ? -15.784 -0.482 11.094 1.00 86.00 106 ASN A C 1
ATOM 819 O O . ASN A 1 106 ? -16.889 0.054 11.008 1.00 86.00 106 ASN A O 1
ATOM 823 N N . GLY A 1 107 ? -15.322 -1.264 10.120 1.00 82.94 107 GLY A N 1
ATOM 824 C CA . GLY A 1 107 ? -16.071 -1.666 8.923 1.00 82.94 107 GLY A CA 1
ATOM 825 C C . GLY A 1 107 ? -15.994 -0.670 7.761 1.00 82.94 107 GLY A C 1
ATOM 826 O O . GLY A 1 107 ? -16.544 -0.931 6.689 1.00 82.94 107 GLY A O 1
ATOM 827 N N . GLN A 1 108 ? -15.297 0.456 7.930 1.00 87.88 108 GLN A N 1
ATOM 828 C CA . GLN A 1 108 ? -15.120 1.469 6.891 1.00 87.88 108 GLN A CA 1
ATOM 829 C C . GLN A 1 108 ? -13.681 1.488 6.372 1.00 87.88 108 GLN A C 1
ATOM 831 O O . GLN A 1 108 ? -12.745 1.520 7.160 1.00 87.88 108 GLN A O 1
ATOM 836 N N . ILE A 1 109 ? -13.506 1.529 5.050 1.00 89.81 109 ILE A N 1
ATOM 837 C CA . ILE A 1 109 ? -12.206 1.696 4.386 1.00 89.81 109 ILE A CA 1
ATOM 838 C C . ILE A 1 109 ? -12.079 3.136 3.895 1.00 89.81 109 ILE A C 1
ATOM 840 O O . ILE A 1 109 ? -12.892 3.569 3.073 1.00 89.81 109 ILE A O 1
ATOM 844 N N . GLY A 1 110 ? -11.035 3.833 4.346 1.00 88.81 110 GLY A N 1
ATOM 845 C CA . GLY A 1 110 ? -10.791 5.241 4.010 1.00 88.81 110 GLY A CA 1
ATOM 846 C C . GLY A 1 110 ? -9.397 5.561 3.465 1.00 88.81 110 GLY A C 1
ATOM 847 O O . GLY A 1 110 ? -9.226 6.632 2.893 1.00 88.81 110 GLY A O 1
ATOM 848 N N . GLY A 1 111 ? -8.431 4.641 3.567 1.00 92.62 111 GLY A N 1
ATOM 849 C CA . GLY A 1 111 ? -7.102 4.766 2.952 1.00 92.62 111 GLY A CA 1
ATOM 850 C C . GLY A 1 111 ? -6.801 3.574 2.052 1.00 92.62 111 GLY A C 1
ATOM 851 O O . GLY A 1 111 ? -7.114 2.440 2.422 1.00 92.62 111 GLY A O 1
ATOM 852 N N . ARG A 1 112 ? -6.235 3.806 0.862 1.00 93.56 112 ARG A N 1
ATOM 853 C CA . ARG A 1 112 ? -5.948 2.751 -0.122 1.00 93.56 112 ARG A CA 1
ATOM 854 C C . ARG A 1 112 ? -4.694 3.043 -0.939 1.00 93.56 112 ARG A C 1
ATOM 856 O O . ARG A 1 112 ? -4.522 4.148 -1.444 1.00 93.56 112 ARG A O 1
ATOM 863 N N . LEU A 1 113 ? -3.897 2.002 -1.159 1.00 92.62 113 LEU A N 1
ATOM 864 C CA . LEU A 1 113 ? -2.743 2.002 -2.054 1.00 92.62 113 LEU A CA 1
ATOM 865 C C . LEU A 1 113 ? -2.807 0.778 -2.970 1.00 92.62 113 LEU A C 1
ATOM 867 O O . LEU A 1 113 ? -2.778 -0.360 -2.498 1.00 92.62 113 LEU A O 1
ATOM 871 N N . CYS A 1 114 ? -2.901 0.997 -4.277 1.00 91.12 114 CYS A N 1
ATOM 872 C CA . CYS A 1 114 ? -2.988 -0.064 -5.272 1.00 91.12 114 CYS A CA 1
ATOM 873 C C . CYS A 1 114 ? -1.665 -0.258 -6.017 1.00 91.12 114 CYS A C 1
ATOM 875 O O . CYS A 1 114 ? -1.078 0.686 -6.531 1.00 91.12 114 CYS A O 1
ATOM 877 N N . PHE A 1 115 ? -1.250 -1.512 -6.154 1.00 88.56 115 PHE A N 1
ATOM 878 C CA . PHE A 1 115 ? -0.275 -1.975 -7.130 1.00 88.56 115 PHE A CA 1
ATOM 879 C C . PHE A 1 115 ? -1.041 -2.700 -8.243 1.00 88.56 115 PHE A C 1
ATOM 881 O O . PHE A 1 115 ? -1.444 -3.856 -8.060 1.00 88.56 115 PHE A O 1
ATOM 888 N N . PRO A 1 116 ? -1.285 -2.043 -9.389 1.00 88.50 116 PRO A N 1
ATOM 889 C CA . PRO A 1 116 ? -1.916 -2.661 -10.544 1.00 88.50 116 PRO A CA 1
ATOM 890 C C . PRO A 1 116 ? -1.217 -3.953 -10.970 1.00 88.50 116 PRO A C 1
ATOM 892 O O . PRO A 1 116 ? 0.009 -4.062 -10.905 1.00 88.50 116 PRO A O 1
ATOM 895 N N . ALA A 1 117 ? -1.984 -4.902 -11.508 1.00 84.12 117 ALA A N 1
ATOM 896 C CA . ALA A 1 117 ? -1.451 -6.158 -12.040 1.00 84.12 117 ALA A CA 1
ATOM 897 C C . ALA A 1 117 ? -0.295 -5.952 -13.039 1.00 84.12 117 ALA A C 1
ATOM 899 O O . ALA A 1 117 ? 0.695 -6.674 -13.019 1.00 84.12 117 ALA A O 1
ATOM 900 N N . ALA A 1 118 ? -0.381 -4.938 -13.909 1.00 81.75 118 ALA A N 1
ATOM 901 C CA . ALA A 1 118 ? 0.698 -4.606 -14.843 1.00 81.75 118 ALA A CA 1
ATOM 902 C C . ALA A 1 118 ? 1.986 -4.166 -14.124 1.00 81.75 118 ALA A C 1
ATOM 904 O O . ALA A 1 118 ? 3.074 -4.569 -14.530 1.00 81.75 118 ALA A O 1
ATOM 905 N N . THR A 1 119 ? 1.865 -3.387 -13.045 1.00 81.38 119 THR A N 1
ATOM 906 C CA . THR A 1 119 ? 2.988 -2.995 -12.184 1.00 81.38 119 THR A CA 1
ATOM 907 C C . THR A 1 119 ? 3.619 -4.233 -11.557 1.00 81.38 119 THR A C 1
ATOM 909 O O . THR A 1 119 ? 4.822 -4.440 -11.689 1.00 81.38 119 THR A O 1
ATOM 912 N N . LEU A 1 120 ? 2.802 -5.105 -10.959 1.00 77.56 120 LEU A N 1
ATOM 913 C CA . LEU A 1 120 ? 3.270 -6.340 -10.326 1.00 77.56 120 LEU A CA 1
ATOM 914 C C . LEU A 1 120 ? 3.923 -7.300 -11.311 1.00 77.56 120 LEU A C 1
ATOM 916 O O . LEU A 1 120 ? 4.939 -7.901 -10.979 1.00 77.56 120 LEU A O 1
ATOM 920 N N . ARG A 1 121 ? 3.393 -7.421 -12.529 1.00 74.56 121 ARG A N 1
ATOM 921 C CA . ARG A 1 121 ? 4.032 -8.207 -13.585 1.00 74.56 121 ARG A CA 1
ATOM 922 C C . ARG A 1 121 ? 5.372 -7.617 -13.987 1.00 74.56 121 ARG A C 1
ATOM 924 O O . ARG A 1 121 ? 6.321 -8.377 -14.079 1.00 74.56 121 ARG A O 1
ATOM 931 N N . LYS A 1 122 ? 5.506 -6.299 -14.157 1.00 73.50 122 LYS A N 1
ATOM 932 C CA . LYS A 1 122 ? 6.820 -5.694 -14.447 1.00 73.50 122 LYS A CA 1
ATOM 933 C C . LYS A 1 122 ? 7.821 -5.897 -13.311 1.00 73.50 122 LYS A C 1
ATOM 935 O O . LYS A 1 122 ? 8.983 -6.159 -13.580 1.00 73.50 122 LYS A O 1
ATOM 940 N N . ILE A 1 123 ? 7.361 -5.840 -12.062 1.00 70.62 123 ILE A N 1
ATOM 941 C CA . ILE A 1 123 ? 8.181 -6.185 -10.895 1.00 70.62 123 ILE A CA 1
ATOM 942 C C . ILE A 1 123 ? 8.563 -7.674 -10.913 1.00 70.62 123 ILE A C 1
ATOM 944 O O . ILE A 1 123 ? 9.665 -8.033 -10.528 1.00 70.62 123 ILE A O 1
ATOM 948 N N . ALA A 1 124 ? 7.668 -8.562 -11.344 1.00 62.00 124 ALA A N 1
ATOM 949 C CA . ALA A 1 124 ? 7.902 -10.004 -11.331 1.00 62.00 124 ALA A CA 1
ATOM 950 C C . ALA A 1 124 ? 8.640 -10.544 -12.565 1.00 62.00 124 ALA A C 1
ATOM 952 O O . ALA A 1 124 ? 9.152 -11.658 -12.516 1.00 62.00 124 ALA A O 1
ATOM 953 N N . THR A 1 125 ? 8.682 -9.791 -13.664 1.00 53.34 125 THR A N 1
ATOM 954 C CA . THR A 1 125 ? 9.188 -10.256 -14.959 1.00 53.34 125 THR A CA 1
ATOM 955 C C . THR A 1 125 ? 10.516 -9.569 -15.291 1.00 53.34 125 THR A C 1
ATOM 957 O O . THR A 1 125 ? 10.506 -8.500 -15.901 1.00 53.34 125 THR A O 1
ATOM 960 N N . PRO A 1 126 ? 11.679 -10.161 -14.964 1.00 51.41 126 PRO A N 1
ATOM 961 C CA . PRO A 1 126 ? 12.939 -9.772 -15.580 1.00 51.41 126 PRO A CA 1
ATOM 962 C C . PRO A 1 126 ? 13.020 -10.507 -16.922 1.00 51.41 126 PRO A C 1
ATOM 964 O O . PRO A 1 126 ? 13.606 -11.580 -17.021 1.00 51.41 126 PRO A O 1
ATOM 967 N N . THR A 1 127 ? 12.319 -10.017 -17.944 1.00 40.03 127 THR A N 1
ATOM 968 C CA . THR A 1 127 ? 11.952 -10.844 -19.113 1.00 40.03 127 THR A CA 1
ATOM 969 C C . THR A 1 127 ? 13.098 -11.342 -19.996 1.00 40.03 127 THR A C 1
ATOM 971 O O . THR A 1 127 ? 12.789 -11.931 -21.019 1.00 40.03 127 THR A O 1
ATOM 974 N N . ASN A 1 128 ? 14.380 -11.164 -19.661 1.00 38.25 128 ASN A N 1
ATOM 975 C CA . ASN A 1 128 ? 15.459 -11.609 -20.546 1.00 38.25 128 ASN A CA 1
ATOM 976 C C . ASN A 1 128 ? 16.695 -12.242 -19.904 1.00 38.25 128 ASN A C 1
ATOM 978 O O . ASN A 1 128 ? 17.644 -12.465 -20.644 1.00 38.25 128 ASN A O 1
ATOM 982 N N . PHE A 1 129 ? 16.730 -12.608 -18.616 1.00 34.53 129 PHE A N 1
ATOM 983 C CA . PHE A 1 129 ? 17.931 -13.280 -18.094 1.00 34.53 129 PHE A CA 1
ATOM 984 C C . PHE A 1 129 ? 17.644 -14.403 -17.102 1.00 34.53 129 PHE A C 1
ATOM 986 O O . PHE A 1 129 ? 16.842 -14.298 -16.176 1.00 34.53 129 PHE A O 1
ATOM 993 N N . VAL A 1 130 ? 18.324 -15.517 -17.357 1.00 35.09 130 VAL A N 1
ATOM 994 C CA . VAL A 1 130 ? 18.265 -16.767 -16.611 1.00 35.09 130 VAL A CA 1
ATOM 995 C C . VAL A 1 130 ? 18.746 -16.512 -15.176 1.00 35.09 130 VAL A C 1
ATOM 997 O O . VAL A 1 130 ? 19.906 -16.187 -14.953 1.00 35.09 130 VAL A O 1
ATOM 1000 N N . ASN A 1 131 ? 17.846 -16.706 -14.208 1.00 34.53 131 ASN A N 1
ATOM 1001 C CA . ASN A 1 131 ? 18.131 -16.891 -12.778 1.00 34.53 131 ASN A CA 1
ATOM 1002 C C . ASN A 1 131 ? 18.731 -15.703 -11.984 1.00 34.53 131 ASN A C 1
ATOM 1004 O O . ASN A 1 131 ? 19.680 -15.907 -11.227 1.00 34.53 131 ASN A O 1
ATOM 1008 N N . ALA A 1 132 ? 18.136 -14.500 -12.026 1.00 32.47 132 ALA A N 1
ATOM 1009 C CA . ALA A 1 132 ? 18.463 -13.428 -11.067 1.00 32.47 132 ALA A CA 1
ATOM 1010 C C . ALA A 1 132 ? 17.218 -12.798 -10.389 1.00 32.47 132 ALA A C 1
ATOM 1012 O O . ALA A 1 132 ? 16.223 -12.519 -11.057 1.00 32.47 132 ALA A O 1
ATOM 1013 N N . PRO A 1 133 ? 17.239 -12.557 -9.059 1.00 33.94 133 PRO A N 1
ATOM 1014 C CA . PRO A 1 133 ? 16.092 -12.027 -8.320 1.00 33.94 133 PRO A CA 1
ATOM 1015 C C . PRO A 1 133 ? 15.959 -10.502 -8.445 1.00 33.94 133 PRO A C 1
ATOM 1017 O O . PRO A 1 133 ? 16.823 -9.771 -7.946 1.00 33.94 133 PRO A O 1
ATOM 1020 N N . VAL A 1 134 ? 14.828 -10.043 -8.996 1.00 37.84 134 VAL A N 1
ATOM 1021 C CA . VAL A 1 134 ? 14.374 -8.640 -8.948 1.00 37.84 134 VAL A CA 1
ATOM 1022 C C . VAL A 1 134 ? 14.418 -8.135 -7.504 1.00 37.84 134 VAL A C 1
ATOM 1024 O O . VAL A 1 134 ? 13.994 -8.832 -6.579 1.00 37.84 134 VAL A O 1
ATOM 1027 N N . ALA A 1 135 ? 14.979 -6.947 -7.291 1.00 38.34 135 ALA A N 1
ATOM 1028 C CA . ALA A 1 135 ? 15.085 -6.344 -5.973 1.00 38.34 135 ALA A CA 1
ATOM 1029 C C . ALA A 1 135 ? 14.382 -4.984 -5.973 1.00 38.34 135 ALA A C 1
ATOM 1031 O O . ALA A 1 135 ? 14.950 -4.002 -6.426 1.00 38.34 135 ALA A O 1
ATOM 1032 N N . LEU A 1 136 ? 13.147 -4.956 -5.467 1.00 49.19 136 LEU A N 1
ATOM 1033 C CA . LEU A 1 136 ? 12.620 -3.766 -4.804 1.00 49.19 136 LEU A CA 1
ATOM 1034 C C . LEU A 1 136 ? 13.258 -3.775 -3.414 1.00 49.19 136 LEU A C 1
ATOM 1036 O O . LEU A 1 136 ? 12.852 -4.566 -2.561 1.00 49.19 136 LEU A O 1
ATOM 1040 N N . ASN A 1 137 ? 14.333 -3.019 -3.224 1.00 48.19 137 ASN A N 1
ATOM 1041 C CA . ASN A 1 137 ? 15.012 -2.944 -1.934 1.00 48.19 137 ASN A CA 1
ATOM 1042 C C . ASN A 1 137 ? 14.277 -2.010 -0.958 1.00 48.19 137 ASN A C 1
ATOM 1044 O O . ASN A 1 137 ? 14.539 -2.103 0.238 1.00 48.19 137 ASN A O 1
ATOM 1048 N N . HIS A 1 138 ? 13.362 -1.160 -1.450 1.00 53.78 138 HIS A N 1
ATOM 1049 C CA . HIS A 1 138 ? 12.852 -0.008 -0.695 1.00 53.78 138 HIS A CA 1
ATOM 1050 C C . HIS A 1 138 ? 11.325 0.089 -0.535 1.00 53.78 138 HIS A C 1
ATOM 1052 O O . HIS A 1 138 ? 10.847 1.031 0.090 1.00 53.78 138 HIS A O 1
ATOM 1058 N N . ILE A 1 139 ? 10.531 -0.855 -1.060 1.00 66.50 139 ILE A N 1
ATOM 1059 C CA . ILE A 1 139 ? 9.100 -0.928 -0.704 1.00 66.50 139 ILE A CA 1
ATOM 1060 C C . ILE A 1 139 ? 8.944 -1.883 0.469 1.00 66.50 139 ILE A C 1
ATOM 1062 O O . ILE A 1 139 ? 8.677 -3.073 0.291 1.00 66.50 139 ILE A O 1
ATOM 1066 N N . ASP A 1 140 ? 9.143 -1.336 1.658 1.00 72.00 140 ASP A N 1
ATOM 1067 C CA . ASP A 1 140 ? 8.947 -2.019 2.926 1.00 72.00 140 ASP A CA 1
ATOM 1068 C C . ASP A 1 140 ? 7.650 -1.574 3.618 1.00 72.00 140 ASP A C 1
ATOM 1070 O O . ASP A 1 140 ? 6.841 -0.801 3.090 1.00 72.00 140 ASP A O 1
ATOM 1074 N N . ASP A 1 141 ? 7.431 -2.123 4.805 1.00 75.12 141 ASP A N 1
ATOM 1075 C CA . ASP A 1 141 ? 6.241 -1.880 5.609 1.00 75.12 141 ASP A CA 1
ATOM 1076 C C . ASP A 1 141 ? 6.105 -0.393 5.979 1.00 75.12 141 ASP A C 1
ATOM 1078 O O . ASP A 1 141 ? 5.013 0.174 5.900 1.00 75.12 141 ASP A O 1
ATOM 1082 N N . THR A 1 142 ? 7.225 0.261 6.288 1.00 78.38 142 THR A N 1
ATOM 1083 C CA . THR A 1 142 ? 7.307 1.680 6.641 1.00 78.38 142 THR A CA 1
ATOM 1084 C C . THR A 1 142 ? 6.843 2.571 5.489 1.00 78.38 142 THR A C 1
ATOM 1086 O O . THR A 1 142 ? 6.011 3.463 5.694 1.00 78.38 142 THR A O 1
ATOM 1089 N N . GLN A 1 143 ? 7.303 2.298 4.264 1.00 80.88 143 GLN A N 1
ATOM 1090 C CA . GLN A 1 143 ? 6.896 3.051 3.076 1.00 80.88 143 GLN A CA 1
ATOM 1091 C C . GLN A 1 143 ? 5.406 2.860 2.760 1.00 80.88 143 GLN A C 1
ATOM 1093 O O . GLN A 1 143 ? 4.715 3.814 2.396 1.00 80.88 143 GLN A O 1
ATOM 1098 N N . ILE A 1 144 ? 4.884 1.639 2.915 1.00 85.69 144 ILE A N 1
ATOM 1099 C CA . ILE A 1 144 ? 3.459 1.353 2.699 1.00 85.69 144 ILE A CA 1
ATOM 1100 C C . ILE A 1 144 ? 2.594 2.095 3.719 1.00 85.69 144 ILE A C 1
ATOM 1102 O O . ILE A 1 144 ? 1.607 2.719 3.324 1.00 85.69 144 ILE A O 1
ATOM 1106 N N . ILE A 1 145 ? 2.965 2.080 5.003 1.00 87.69 145 ILE A N 1
ATOM 1107 C CA . ILE A 1 145 ? 2.241 2.819 6.047 1.00 87.69 145 ILE A CA 1
ATOM 1108 C C . ILE A 1 145 ? 2.272 4.322 5.769 1.00 87.69 145 ILE A C 1
ATOM 1110 O O . ILE A 1 145 ? 1.223 4.958 5.834 1.00 87.69 145 ILE A O 1
ATOM 1114 N N . GLN A 1 146 ? 3.417 4.878 5.364 1.00 88.19 146 GLN A N 1
ATOM 1115 C CA . GLN A 1 146 ? 3.523 6.301 5.034 1.00 88.19 146 GLN A CA 1
ATOM 1116 C C . GLN A 1 146 ? 2.615 6.698 3.860 1.00 88.19 146 GLN A C 1
ATOM 1118 O O . GLN A 1 146 ? 1.929 7.720 3.900 1.00 88.19 146 GLN A O 1
ATOM 1123 N N . LEU A 1 147 ? 2.559 5.883 2.805 1.00 90.25 147 LEU A N 1
ATOM 1124 C CA . LEU A 1 147 ? 1.672 6.137 1.667 1.00 90.25 147 LEU A CA 1
ATOM 1125 C C . LEU A 1 147 ? 0.192 6.006 2.054 1.00 90.25 147 LEU A C 1
ATOM 1127 O O . LEU A 1 147 ? -0.641 6.788 1.597 1.00 90.25 147 LEU A O 1
ATOM 1131 N N . LEU A 1 148 ? -0.151 5.050 2.919 1.00 92.44 148 LEU A N 1
ATOM 1132 C CA . LEU A 1 148 ? -1.505 4.928 3.456 1.00 92.44 148 LEU A CA 1
ATOM 1133 C C . LEU A 1 148 ? -1.876 6.109 4.360 1.00 92.44 148 LEU A C 1
ATOM 1135 O O . LEU A 1 148 ? -3.009 6.577 4.280 1.00 92.44 148 LEU A O 1
ATOM 1139 N N . HIS A 1 149 ? -0.933 6.629 5.148 1.00 93.06 149 HIS A N 1
ATOM 1140 C CA . HIS A 1 149 ? -1.109 7.855 5.924 1.00 93.06 149 HIS A CA 1
ATOM 1141 C C . HIS A 1 149 ? -1.466 9.030 5.004 1.00 93.06 149 HIS A C 1
ATOM 1143 O O . HIS A 1 149 ? -2.486 9.683 5.216 1.00 93.06 149 HIS A O 1
ATOM 1149 N N . ILE A 1 150 ? -0.719 9.233 3.911 1.00 91.81 150 ILE A N 1
ATOM 1150 C CA . ILE A 1 150 ? -1.036 10.267 2.910 1.00 91.81 150 ILE A CA 1
ATOM 1151 C C . ILE A 1 150 ? -2.415 10.023 2.281 1.00 91.81 150 ILE A C 1
ATOM 1153 O O . ILE A 1 150 ? -3.219 10.945 2.169 1.00 91.81 150 ILE A O 1
ATOM 1157 N N . SER A 1 151 ? -2.735 8.778 1.915 1.00 92.88 151 SER A N 1
ATOM 1158 C CA . SER A 1 151 ? -4.050 8.430 1.363 1.00 92.88 151 SER A CA 1
ATOM 1159 C C . SER A 1 151 ? -5.199 8.819 2.303 1.00 92.88 151 SER A C 1
ATOM 1161 O O . SER A 1 151 ? -6.197 9.385 1.851 1.00 92.88 151 SER A O 1
ATOM 1163 N N . VAL A 1 152 ? -5.051 8.558 3.607 1.00 93.56 152 VAL A N 1
ATOM 1164 C CA . VAL A 1 152 ? -6.034 8.926 4.638 1.00 93.56 152 VAL A CA 1
ATOM 1165 C C . VAL A 1 152 ? -6.104 10.440 4.834 1.00 93.56 152 VAL A C 1
ATOM 1167 O O . VAL A 1 152 ? -7.202 10.995 4.898 1.00 93.56 152 VAL A O 1
ATOM 1170 N N . GLN A 1 153 ? -4.954 11.112 4.905 1.00 92.44 153 GLN A N 1
ATOM 1171 C CA . GLN A 1 153 ? -4.856 12.559 5.096 1.00 92.44 153 GLN A CA 1
ATOM 1172 C C . GLN A 1 153 ? -5.588 13.314 3.981 1.00 92.44 153 GLN A C 1
ATOM 1174 O O . GLN A 1 153 ? -6.412 14.193 4.249 1.00 92.44 153 GLN A O 1
ATOM 1179 N N . GLU A 1 154 ? -5.333 12.906 2.741 1.00 89.44 154 GLU A N 1
ATOM 1180 C CA . GLU A 1 154 ? -5.879 13.515 1.530 1.00 89.44 154 GLU A CA 1
ATOM 1181 C C . GLU A 1 154 ? -7.293 13.013 1.205 1.00 89.44 154 GLU A C 1
ATOM 1183 O O . GLU A 1 154 ? -7.981 13.587 0.361 1.00 89.44 154 GLU A O 1
ATOM 1188 N N . GLY A 1 155 ? -7.741 11.930 1.853 1.00 89.75 155 GLY A N 1
ATOM 1189 C CA . GLY A 1 155 ? -9.019 11.276 1.571 1.00 89.75 155 GLY A CA 1
ATOM 1190 C C . GLY A 1 155 ? -9.099 10.710 0.150 1.00 89.75 155 GLY A C 1
ATOM 1191 O O . GLY A 1 155 ? -10.179 10.672 -0.443 1.00 89.75 155 GLY A O 1
ATOM 1192 N N . ARG A 1 156 ? -7.958 10.318 -0.429 1.00 89.69 156 ARG A N 1
ATOM 1193 C CA . ARG A 1 156 ? -7.824 9.910 -1.836 1.00 89.69 156 ARG A CA 1
ATOM 1194 C C . ARG A 1 156 ? -7.062 8.600 -1.942 1.00 89.69 156 ARG A C 1
ATOM 1196 O O . ARG A 1 156 ? -6.063 8.391 -1.260 1.00 89.69 156 ARG A O 1
ATOM 1203 N N . ALA A 1 157 ? -7.521 7.718 -2.825 1.00 91.44 157 ALA A N 1
ATOM 1204 C CA . ALA A 1 157 ? -6.805 6.485 -3.128 1.00 91.44 157 ALA A CA 1
ATOM 1205 C C . ALA A 1 157 ? -5.535 6.781 -3.938 1.00 91.44 157 ALA A C 1
ATOM 1207 O O . ALA A 1 157 ? -5.510 7.692 -4.770 1.00 91.44 157 ALA A O 1
ATOM 1208 N N . LEU A 1 158 ? -4.499 5.984 -3.693 1.00 92.62 158 LEU A N 1
ATOM 1209 C CA . LEU A 1 158 ? -3.227 6.042 -4.398 1.00 92.62 158 LEU A CA 1
ATOM 1210 C C . LEU A 1 158 ? -3.042 4.807 -5.278 1.00 92.62 158 LEU A C 1
ATOM 1212 O O . LEU A 1 158 ? -3.490 3.707 -4.939 1.00 92.62 158 LEU A O 1
ATOM 1216 N N . SER A 1 159 ? -2.317 4.975 -6.376 1.00 91.75 159 SER A N 1
ATOM 1217 C CA . SER A 1 159 ? -1.900 3.888 -7.255 1.00 91.75 159 SER A CA 1
ATOM 1218 C C . SER A 1 159 ? -0.415 4.008 -7.590 1.00 91.75 159 SER A C 1
ATOM 1220 O O . SER A 1 159 ? 0.117 5.109 -7.718 1.00 91.75 159 SER A O 1
ATOM 1222 N N . VAL A 1 160 ? 0.260 2.867 -7.717 1.00 88.25 160 VAL A N 1
ATOM 1223 C CA . VAL A 1 160 ? 1.697 2.781 -7.992 1.00 88.25 160 VAL A CA 1
ATOM 1224 C C . VAL A 1 160 ? 1.915 2.269 -9.407 1.00 88.25 160 VAL A C 1
ATOM 1226 O O . VAL A 1 160 ? 1.607 1.116 -9.724 1.00 88.25 160 VAL A O 1
ATOM 1229 N N . HIS A 1 161 ? 2.471 3.109 -10.270 1.00 86.00 161 HIS A N 1
ATOM 1230 C CA . HIS A 1 161 ? 2.674 2.797 -11.678 1.00 86.00 161 HIS A CA 1
ATOM 1231 C C . HIS A 1 161 ? 4.154 2.792 -12.053 1.00 86.00 161 HIS A C 1
ATOM 1233 O O . HIS A 1 161 ? 4.929 3.603 -11.562 1.00 86.00 161 HIS A O 1
ATOM 1239 N N . PRO A 1 162 ? 4.571 1.892 -12.953 1.00 82.00 162 PRO A N 1
ATOM 1240 C CA . PRO A 1 162 ? 5.923 1.900 -13.470 1.00 82.00 162 PRO A CA 1
ATOM 1241 C C . PRO A 1 162 ? 6.079 3.038 -14.483 1.00 82.00 162 PRO A C 1
ATOM 1243 O O . PRO A 1 162 ? 5.320 3.106 -15.454 1.00 82.00 162 PRO A O 1
ATOM 1246 N N . ARG A 1 163 ? 7.107 3.866 -14.310 1.00 81.06 163 ARG A N 1
ATOM 1247 C CA . ARG A 1 163 ? 7.464 4.966 -15.215 1.00 81.06 163 ARG A CA 1
ATOM 1248 C C . ARG A 1 163 ? 8.951 4.897 -15.570 1.00 81.06 163 ARG A C 1
ATOM 1250 O O . ARG A 1 163 ? 9.749 4.354 -14.813 1.00 81.06 163 ARG A O 1
ATOM 1257 N N . ARG A 1 164 ? 9.322 5.410 -16.745 1.00 79.94 164 ARG A N 1
ATOM 1258 C CA . ARG A 1 164 ? 10.728 5.609 -17.119 1.00 79.94 164 ARG A CA 1
ATOM 1259 C C . ARG A 1 164 ? 11.250 6.896 -16.481 1.00 79.94 164 ARG A C 1
ATOM 1261 O O . ARG A 1 164 ? 10.602 7.931 -16.591 1.00 79.94 164 ARG A O 1
ATOM 1268 N N . PHE A 1 165 ? 12.403 6.829 -15.830 1.00 78.06 165 PHE A N 1
ATOM 1269 C CA . PHE A 1 165 ? 13.087 7.999 -15.302 1.00 78.06 165 PHE A CA 1
ATOM 1270 C C . PHE A 1 165 ? 13.584 8.871 -16.459 1.00 78.06 165 PHE A C 1
ATOM 1272 O O . PHE A 1 165 ? 14.312 8.399 -17.328 1.00 78.06 165 PHE A O 1
ATOM 1279 N N . GLU A 1 166 ? 13.175 10.137 -16.492 1.00 78.00 166 GLU A N 1
ATOM 1280 C CA . GLU A 1 166 ? 13.463 11.071 -17.595 1.00 78.00 166 GLU A CA 1
ATOM 1281 C C . GLU A 1 166 ? 14.529 12.122 -17.230 1.00 78.00 166 GLU A C 1
ATOM 1283 O O . GLU A 1 166 ? 14.856 12.978 -18.048 1.00 78.00 166 GLU A O 1
ATOM 1288 N N . GLY A 1 167 ? 15.112 12.050 -16.027 1.00 71.94 167 GLY A N 1
ATOM 1289 C CA . GLY A 1 167 ? 16.007 13.086 -15.496 1.00 71.94 167 GLY A CA 1
ATOM 1290 C C . GLY A 1 167 ? 15.250 14.283 -14.897 1.00 71.94 167 GLY A C 1
ATOM 1291 O O . GLY A 1 167 ? 14.033 14.232 -14.729 1.00 71.94 167 GLY A O 1
ATOM 1292 N N . PRO A 1 168 ? 15.985 15.337 -14.504 1.00 61.59 168 PRO A N 1
ATOM 1293 C CA . PRO A 1 168 ? 16.169 15.679 -13.097 1.00 61.59 168 PRO A CA 1
ATOM 1294 C C . PRO A 1 168 ? 14.836 15.999 -12.393 1.00 61.59 168 PRO A C 1
ATOM 1296 O O . PRO A 1 168 ? 14.360 17.133 -12.373 1.00 61.59 168 PRO A O 1
ATOM 1299 N N . LEU A 1 169 ? 14.259 14.976 -11.766 1.00 59.81 169 LEU A N 1
ATOM 1300 C CA . LEU A 1 169 ? 13.485 15.154 -10.539 1.00 59.81 169 LEU A CA 1
ATOM 1301 C C . LEU A 1 169 ? 14.461 15.583 -9.421 1.00 59.81 169 LEU A C 1
ATOM 1303 O O . LEU A 1 169 ? 15.667 15.368 -9.578 1.00 59.81 169 LEU A O 1
ATOM 1307 N N . PRO A 1 170 ? 13.999 16.149 -8.292 1.00 56.22 170 PRO A N 1
ATOM 1308 C CA . PRO A 1 170 ? 14.815 16.256 -7.083 1.00 56.22 170 PRO A CA 1
ATOM 1309 C C . PRO A 1 170 ? 15.021 14.854 -6.483 1.00 56.22 170 PRO A C 1
ATOM 1311 O O . PRO A 1 170 ? 14.474 14.541 -5.434 1.00 56.22 170 PRO A O 1
ATOM 1314 N N . SER A 1 171 ? 15.736 13.994 -7.208 1.00 56.34 171 SER A N 1
ATOM 1315 C CA . SER A 1 171 ? 16.186 12.694 -6.736 1.00 56.34 171 SER A CA 1
ATOM 1316 C C . SER A 1 171 ? 17.648 12.812 -6.367 1.00 56.34 171 SER A C 1
ATOM 1318 O O . SER A 1 171 ? 18.495 13.074 -7.222 1.00 56.34 171 SER A O 1
ATOM 1320 N N . ASP A 1 172 ? 17.930 12.598 -5.088 1.00 56.19 172 ASP A N 1
ATOM 1321 C CA . ASP A 1 172 ? 19.291 12.534 -4.564 1.00 56.19 172 ASP A CA 1
ATOM 1322 C C . ASP A 1 172 ? 19.898 11.133 -4.749 1.00 56.19 172 ASP A C 1
ATOM 1324 O O . ASP A 1 172 ? 21.009 10.884 -4.283 1.00 56.19 172 ASP A O 1
ATOM 1328 N N . ASN A 1 173 ? 19.199 10.199 -5.415 1.00 62.69 173 ASN A N 1
ATOM 1329 C CA . ASN A 1 173 ? 19.703 8.850 -5.653 1.00 62.69 173 ASN A CA 1
ATOM 1330 C C . ASN A 1 173 ? 20.776 8.861 -6.763 1.00 62.69 173 ASN A C 1
ATOM 1332 O O . ASN A 1 173 ? 20.441 8.947 -7.949 1.00 62.69 173 ASN A O 1
ATOM 1336 N N . PRO A 1 174 ? 22.070 8.684 -6.422 1.00 60.94 174 PRO A N 1
ATOM 1337 C CA . PRO A 1 174 ? 23.159 8.793 -7.390 1.00 60.94 174 PRO A CA 1
ATOM 1338 C C . PRO A 1 174 ? 23.222 7.608 -8.371 1.00 60.94 174 PRO A C 1
ATOM 1340 O O . PRO A 1 174 ? 24.071 7.597 -9.260 1.00 60.94 174 PRO A O 1
ATOM 1343 N N . LEU A 1 175 ? 22.370 6.588 -8.199 1.00 65.69 175 LEU A N 1
ATOM 1344 C CA . LEU A 1 175 ? 22.350 5.366 -9.007 1.00 65.69 175 LEU A CA 1
ATOM 1345 C C . LEU A 1 175 ? 21.298 5.377 -10.126 1.00 65.69 175 LEU A C 1
ATOM 1347 O O . LEU A 1 175 ? 21.326 4.472 -10.962 1.00 65.69 175 LEU A O 1
ATOM 1351 N N . LEU A 1 176 ? 20.375 6.346 -10.144 1.00 68.25 176 LEU A N 1
ATOM 1352 C CA . LEU A 1 176 ? 19.339 6.439 -11.175 1.00 68.25 176 LEU A CA 1
ATOM 1353 C C . LEU A 1 176 ? 19.884 7.061 -12.465 1.00 68.25 176 LEU A C 1
ATOM 1355 O O . LEU A 1 176 ? 20.463 8.145 -12.469 1.00 68.25 176 LEU A O 1
ATOM 1359 N N . GLN A 1 177 ? 19.653 6.381 -13.585 1.00 72.81 177 GLN A N 1
ATOM 1360 C CA . GLN A 1 177 ? 20.041 6.808 -14.925 1.00 72.81 177 GLN A CA 1
ATOM 1361 C C . GLN A 1 177 ? 18.806 7.016 -15.798 1.00 72.81 177 GLN A C 1
ATOM 1363 O O . GLN A 1 177 ? 17.813 6.295 -15.685 1.00 72.81 177 GLN A O 1
ATOM 1368 N N . VAL A 1 178 ? 18.855 8.009 -16.692 1.00 78.44 178 VAL A N 1
ATOM 1369 C CA . VAL A 1 178 ? 17.767 8.263 -17.651 1.00 78.44 178 VAL A CA 1
ATOM 1370 C C . VAL A 1 178 ? 17.438 6.973 -18.407 1.00 78.44 178 VAL A C 1
ATOM 1372 O O . VAL A 1 178 ? 18.319 6.31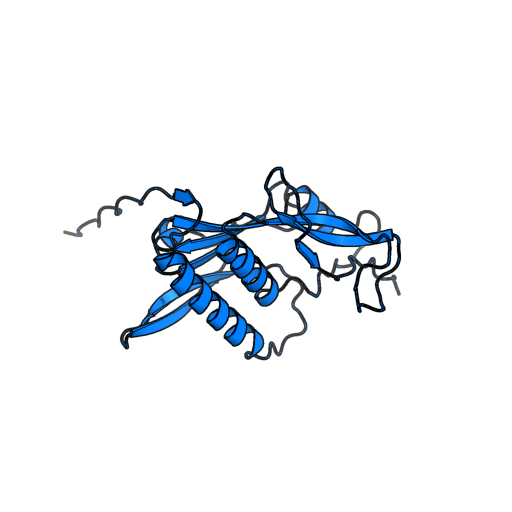9 -18.958 1.00 78.44 178 VAL A O 1
ATOM 1375 N N . GLY A 1 179 ? 16.156 6.614 -18.433 1.00 73.56 179 GLY A N 1
ATOM 1376 C CA . GLY A 1 179 ? 15.655 5.369 -19.008 1.00 73.56 179 GLY A CA 1
ATOM 1377 C C . GLY A 1 179 ? 15.454 4.237 -18.000 1.00 73.56 179 GLY A C 1
ATOM 1378 O O . GLY A 1 179 ? 14.790 3.254 -18.344 1.00 73.56 179 GLY A O 1
ATOM 1379 N N . ASP A 1 180 ? 15.925 4.358 -16.759 1.00 76.31 180 ASP A N 1
ATOM 1380 C CA . ASP A 1 180 ? 15.634 3.376 -15.713 1.00 76.31 180 ASP A CA 1
ATOM 1381 C C . ASP A 1 180 ? 14.132 3.277 -15.430 1.00 76.31 180 ASP A C 1
ATOM 1383 O O . ASP A 1 180 ? 13.379 4.239 -15.588 1.00 76.31 180 ASP A O 1
ATOM 1387 N N . LEU A 1 181 ? 13.668 2.089 -15.040 1.00 76.31 181 LEU A N 1
ATOM 1388 C CA . LEU A 1 181 ? 12.285 1.897 -14.615 1.00 76.31 181 LEU A CA 1
ATOM 1389 C C . LEU A 1 181 ? 12.186 2.155 -13.108 1.00 76.31 181 LEU A C 1
ATOM 1391 O O . LEU A 1 181 ? 12.878 1.507 -12.323 1.00 76.31 181 LEU A O 1
ATOM 1395 N N . ILE A 1 182 ? 11.304 3.075 -12.733 1.00 77.88 182 ILE A N 1
ATOM 1396 C CA . ILE A 1 182 ? 11.007 3.472 -11.352 1.00 77.88 182 ILE A CA 1
ATOM 1397 C C . ILE A 1 182 ? 9.511 3.316 -11.081 1.00 77.88 182 ILE A C 1
ATOM 1399 O O . ILE A 1 182 ? 8.717 3.081 -12.002 1.00 77.88 182 ILE A O 1
ATOM 1403 N N . LEU A 1 183 ? 9.116 3.448 -9.817 1.00 81.69 183 LEU A N 1
ATOM 1404 C CA . LEU A 1 183 ? 7.718 3.395 -9.407 1.00 81.69 183 LEU A CA 1
ATOM 1405 C C . LEU A 1 183 ? 7.231 4.792 -9.027 1.00 81.69 183 LEU A C 1
ATOM 1407 O O . LEU A 1 183 ? 7.730 5.417 -8.100 1.00 81.69 183 LEU A O 1
ATOM 1411 N N . GLU A 1 184 ? 6.235 5.274 -9.752 1.00 85.31 184 GLU A N 1
ATOM 1412 C CA . GLU A 1 184 ? 5.573 6.548 -9.517 1.00 85.31 184 GLU A CA 1
ATOM 1413 C C . GLU A 1 184 ? 4.302 6.316 -8.702 1.00 85.31 184 GLU A C 1
ATOM 1415 O O . GLU A 1 184 ? 3.493 5.441 -9.030 1.00 85.31 184 GLU A O 1
ATOM 1420 N N . VAL A 1 185 ? 4.121 7.092 -7.636 1.00 87.31 185 VAL A N 1
ATOM 1421 C CA . VAL A 1 185 ? 2.897 7.086 -6.837 1.00 87.31 185 VAL A CA 1
ATOM 1422 C C . VAL A 1 185 ? 2.025 8.243 -7.292 1.00 87.31 185 VAL A C 1
ATOM 1424 O O . VAL A 1 185 ? 2.433 9.405 -7.256 1.00 87.31 185 VAL A O 1
ATOM 1427 N N . VAL A 1 186 ? 0.804 7.924 -7.703 1.00 89.50 186 VAL A N 1
ATOM 1428 C CA . VAL A 1 186 ? -0.166 8.891 -8.220 1.00 89.50 186 VAL A CA 1
ATOM 1429 C C . VAL A 1 186 ? -1.475 8.788 -7.454 1.00 89.50 186 VAL A C 1
ATOM 1431 O O . VAL A 1 186 ? -1.811 7.737 -6.904 1.00 89.50 186 VAL A O 1
ATOM 1434 N N . TYR A 1 187 ? -2.248 9.868 -7.453 1.00 88.81 187 TYR A N 1
ATOM 1435 C CA . TYR A 1 187 ? -3.642 9.805 -7.025 1.00 88.81 187 TYR A CA 1
ATOM 1436 C C . TYR A 1 187 ? -4.503 9.092 -8.078 1.00 88.81 187 TYR A C 1
ATOM 1438 O O . TYR A 1 187 ? -4.400 9.388 -9.265 1.00 88.81 187 TYR A O 1
ATOM 1446 N N . ASP A 1 188 ? -5.395 8.201 -7.641 1.00 82.00 188 ASP A N 1
ATOM 1447 C CA . ASP A 1 188 ? -6.257 7.365 -8.503 1.00 82.00 188 ASP A CA 1
ATOM 1448 C C . ASP A 1 188 ? -7.492 8.112 -9.065 1.00 82.00 188 ASP A C 1
ATOM 1450 O O . ASP A 1 188 ? -8.438 7.515 -9.575 1.00 82.00 188 ASP A O 1
ATOM 1454 N N . ASP A 1 189 ? -7.540 9.443 -8.952 1.00 77.44 189 ASP A N 1
ATOM 1455 C CA . ASP A 1 189 ? -8.640 10.236 -9.501 1.00 77.44 189 ASP A CA 1
ATOM 1456 C C . ASP A 1 189 ? -8.296 10.885 -10.847 1.00 77.44 189 ASP A C 1
ATOM 1458 O O . ASP A 1 189 ? -7.148 10.969 -11.280 1.00 77.44 189 ASP A O 1
ATOM 1462 N N . ARG A 1 190 ? -9.330 11.389 -11.530 1.00 56.28 190 ARG A N 1
ATOM 1463 C CA . ARG A 1 190 ? -9.222 11.978 -12.877 1.00 56.28 190 ARG A CA 1
ATOM 1464 C C . ARG A 1 190 ? -8.336 13.228 -12.955 1.00 56.28 190 ARG A C 1
ATOM 1466 O O . ARG A 1 190 ? -8.126 13.728 -14.056 1.00 56.28 190 ARG A O 1
ATOM 1473 N N . ARG A 1 191 ? -7.875 13.770 -11.821 1.00 62.19 191 ARG A N 1
ATOM 1474 C CA . ARG A 1 191 ? -6.955 14.914 -11.771 1.00 62.19 191 ARG A CA 1
ATOM 1475 C C . ARG A 1 191 ? -5.495 14.485 -11.593 1.00 62.19 191 ARG A C 1
ATOM 1477 O O . ARG A 1 191 ? -4.638 15.358 -11.646 1.00 62.19 191 ARG A O 1
ATOM 1484 N N . GLY A 1 192 ? -5.227 13.179 -11.444 1.00 58.31 192 GLY A N 1
ATOM 1485 C CA . GLY A 1 192 ? -4.005 12.488 -11.881 1.00 58.31 192 GLY A CA 1
ATOM 1486 C C . GLY A 1 192 ? -2.679 13.142 -11.503 1.00 58.31 192 GLY A C 1
ATOM 1487 O O . GLY A 1 192 ? -1.756 13.159 -12.313 1.00 58.31 192 GLY A O 1
ATOM 1488 N N . GLY A 1 193 ? -2.597 13.730 -10.309 1.00 75.19 193 GLY A N 1
ATOM 1489 C CA . GLY A 1 193 ? -1.364 14.333 -9.818 1.00 75.19 193 GLY A CA 1
ATOM 1490 C C . GLY A 1 193 ? -0.371 13.255 -9.395 1.00 75.19 193 GLY A C 1
ATOM 1491 O O . GLY A 1 193 ? -0.741 12.322 -8.677 1.00 75.19 193 GLY A O 1
ATOM 1492 N N . VAL A 1 194 ? 0.884 13.407 -9.813 1.00 78.44 194 VAL A N 1
ATOM 1493 C CA . VAL A 1 194 ? 2.006 12.644 -9.260 1.00 78.44 194 VAL A CA 1
ATOM 1494 C C . VAL A 1 194 ? 2.269 13.156 -7.848 1.00 78.44 194 VAL A C 1
ATOM 1496 O O . VAL A 1 194 ? 2.429 14.359 -7.649 1.00 78.44 194 VAL A O 1
ATOM 1499 N N . LEU A 1 195 ? 2.268 12.251 -6.872 1.00 80.44 195 LEU A N 1
ATOM 1500 C CA . LEU A 1 195 ? 2.534 12.570 -5.472 1.00 80.44 195 LEU A CA 1
ATOM 1501 C C . LEU A 1 195 ? 4.035 12.524 -5.195 1.00 80.44 195 LEU A C 1
ATOM 1503 O O . LEU A 1 195 ? 4.619 13.487 -4.709 1.00 80.44 195 LEU A O 1
ATOM 1507 N N . CYS A 1 196 ? 4.646 11.384 -5.498 1.00 77.31 196 CYS A N 1
ATOM 1508 C CA . CYS A 1 196 ? 6.065 11.156 -5.308 1.00 77.31 196 CYS A CA 1
ATOM 1509 C C . CYS A 1 196 ? 6.548 10.037 -6.229 1.00 77.31 196 CYS A C 1
ATOM 1511 O O . CYS A 1 196 ? 5.766 9.306 -6.841 1.00 77.31 196 CYS A O 1
ATOM 1513 N N . THR A 1 197 ? 7.864 9.908 -6.311 1.00 76.19 197 THR A N 1
ATOM 1514 C CA . THR A 1 197 ? 8.528 8.789 -6.966 1.00 76.19 197 THR A CA 1
ATOM 1515 C C . THR A 1 197 ? 9.200 7.955 -5.890 1.00 76.19 197 THR A C 1
ATOM 1517 O O . THR A 1 197 ? 9.886 8.492 -5.027 1.00 76.19 197 THR A O 1
ATOM 1520 N N . LEU A 1 198 ? 8.995 6.643 -5.928 1.00 75.38 198 LEU A N 1
ATOM 1521 C CA . LEU A 1 198 ? 9.798 5.709 -5.158 1.00 75.38 198 LEU A CA 1
ATOM 1522 C C . LEU A 1 198 ? 11.085 5.508 -5.951 1.00 75.38 198 LEU A C 1
ATOM 1524 O O . LEU A 1 198 ? 11.089 4.847 -6.993 1.00 75.38 198 LEU A O 1
ATOM 1528 N N . GLU A 1 199 ? 12.153 6.144 -5.475 1.00 62.50 199 GLU A N 1
ATOM 1529 C CA . GLU A 1 199 ? 13.471 6.218 -6.116 1.00 62.50 199 GLU A CA 1
ATOM 1530 C C . GLU A 1 199 ? 14.255 4.910 -5.975 1.00 62.50 199 GLU A C 1
ATOM 1532 O O . GLU A 1 199 ? 15.448 4.902 -5.686 1.00 62.50 199 GLU A O 1
ATOM 1537 N N . ASP A 1 200 ? 13.573 3.785 -6.165 1.00 60.19 200 ASP A N 1
ATOM 1538 C CA . ASP A 1 200 ? 14.194 2.481 -6.280 1.00 60.19 200 ASP A CA 1
ATOM 1539 C C . ASP A 1 200 ? 14.351 2.171 -7.763 1.00 60.19 200 ASP A C 1
ATOM 1541 O O . ASP A 1 200 ? 13.392 2.200 -8.545 1.00 60.19 200 ASP A O 1
ATOM 1545 N N . ARG A 1 201 ? 15.586 1.894 -8.165 1.00 57.12 201 ARG A N 1
ATOM 1546 C CA . ARG A 1 201 ? 15.859 1.461 -9.525 1.00 57.12 201 ARG A CA 1
ATOM 1547 C C . ARG A 1 201 ? 15.395 0.016 -9.624 1.00 57.12 201 ARG A C 1
ATOM 1549 O O . ARG A 1 201 ? 15.842 -0.842 -8.866 1.00 57.12 201 ARG A O 1
ATOM 1556 N N . ILE A 1 202 ? 14.556 -0.299 -10.603 1.00 60.88 202 ILE A N 1
ATOM 1557 C CA . ILE A 1 202 ? 14.340 -1.698 -10.974 1.00 60.88 202 ILE A CA 1
ATOM 1558 C C . ILE A 1 202 ? 15.598 -2.137 -11.742 1.00 60.88 202 ILE A C 1
ATOM 1560 O O . ILE A 1 202 ? 15.673 -2.003 -12.961 1.00 60.88 202 ILE A O 1
ATOM 1564 N N . ILE A 1 203 ? 16.633 -2.558 -11.001 1.00 48.25 203 ILE A N 1
ATOM 1565 C CA . ILE A 1 203 ? 17.960 -2.892 -11.545 1.00 48.25 203 ILE A CA 1
ATOM 1566 C C . ILE A 1 20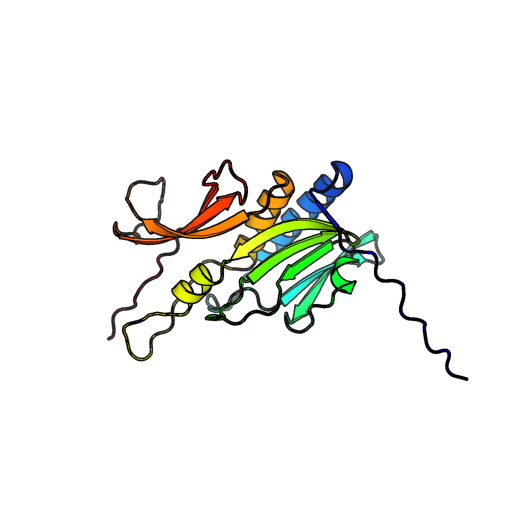3 ? 17.959 -4.311 -12.112 1.00 48.25 203 ILE A C 1
ATOM 1568 O O . ILE A 1 203 ? 17.740 -5.281 -11.380 1.00 48.25 203 ILE A O 1
ATOM 1572 N N . GLU A 1 204 ? 18.303 -4.437 -13.392 1.00 45.81 204 GLU A N 1
ATOM 1573 C CA . GLU A 1 204 ? 18.850 -5.675 -13.950 1.00 45.81 204 GLU A CA 1
ATOM 1574 C C . GLU A 1 204 ? 20.255 -5.863 -13.363 1.00 45.81 204 GLU A C 1
ATOM 1576 O O . GLU A 1 204 ? 21.161 -5.086 -13.653 1.00 45.81 204 GLU A O 1
ATOM 1581 N N . ARG A 1 205 ? 20.447 -6.819 -12.447 1.00 36.59 205 ARG A N 1
ATOM 1582 C CA . ARG A 1 205 ? 21.792 -7.089 -11.917 1.00 36.59 205 ARG A CA 1
ATOM 1583 C C . ARG A 1 205 ? 22.661 -7.715 -13.008 1.00 36.59 205 ARG A C 1
ATOM 1585 O O . ARG A 1 205 ? 22.250 -8.715 -13.591 1.00 36.59 205 ARG A O 1
ATOM 1592 N N . ASP A 1 206 ? 23.867 -7.179 -13.190 1.00 35.22 206 ASP A N 1
ATOM 1593 C CA . ASP A 1 206 ? 24.904 -7.794 -14.017 1.00 35.22 206 ASP A CA 1
ATOM 1594 C C . ASP A 1 206 ? 25.234 -9.205 -13.519 1.00 35.22 206 ASP A C 1
ATOM 1596 O O . ASP A 1 206 ? 25.390 -9.459 -12.318 1.00 35.22 206 ASP A O 1
ATOM 1600 N N . VAL A 1 207 ? 25.323 -10.123 -14.477 1.00 32.09 207 VAL A N 1
ATOM 1601 C CA . VAL A 1 207 ? 25.746 -11.507 -14.279 1.00 32.09 207 VAL A CA 1
ATOM 1602 C C . VAL A 1 207 ? 27.268 -11.499 -14.126 1.00 32.09 207 VAL A C 1
ATOM 1604 O O . VAL A 1 207 ? 27.970 -11.175 -15.083 1.00 32.09 207 VAL A O 1
ATOM 1607 N N . VAL A 1 208 ? 27.772 -11.823 -12.931 1.00 34.03 208 VAL A N 1
ATOM 1608 C CA . VAL A 1 208 ? 29.173 -12.250 -12.746 1.00 34.03 208 VAL A CA 1
ATOM 1609 C C . VAL A 1 208 ? 29.267 -13.734 -13.058 1.00 34.03 208 VAL A C 1
ATOM 1611 O O . VAL A 1 208 ? 28.415 -14.482 -12.523 1.00 34.03 208 VAL A O 1
#

Radius of gyration: 18.86 Å; chains: 1; bounding box: 56×45×51 Å

Sequence (208 aa):
MSTIAQPQPTTPIVQRPFDQGQRQAILETLEELHNRLCETPTQSTPKKRFPSYNLFVEPDAAGGLDVRASPKKDFRSDACNCLLFVGSNPVELGSDRSMTFAVAHNGQIGGRLCFPAATLRKIATPTNFVNAPVALNHIDDTQIIQLLHISVQEGRALSVHPRRFEGPLPSDNPLLQVGDLILEVVYDDRRGGVLCTLEDRIIERDVV

Secondary structure (DSSP, 8-state):
----PPPPP-PPPEESPPPHHHHHHHHHHHHHHHHHHHHS---S---SSS--EEEEEEE-TTSSEEEEEEEGGG--GGGGGSSEEEEE----TT-SSPEEEEEEETTEEEEEEEE-HHHHHHHH--TT-TT------S--HHHHHHHHHHHHHHT--EEEEEEE--S-SS---TT--TT-EEEEEEESSTT--EEEEE----------